Protein AF-0000000076225347 (afdb_homodimer)

Radius of gyration: 21.53 Å; Cα contacts (8 Å, |Δi|>4): 265; chains: 2; bounding box: 68×49×52 Å

Solvent-accessible surface area (backbone atoms only — not comparable to full-atom values): 19440 Å² total; per-residue (Å²): 138,84,84,75,79,80,72,79,71,77,64,77,70,69,87,59,72,66,71,43,68,71,64,91,62,52,71,70,37,48,52,51,50,45,57,53,46,56,56,48,59,77,38,39,70,64,53,42,48,53,38,49,57,59,50,50,69,37,60,79,58,35,59,60,33,65,70,22,46,76,51,68,64,35,64,70,62,37,73,68,33,68,69,50,56,54,49,45,51,51,52,51,39,51,48,48,40,41,58,75,36,64,92,37,51,68,59,40,42,52,54,32,35,55,52,18,56,60,42,47,76,61,60,66,48,72,65,58,47,54,50,47,47,53,45,49,55,52,45,50,36,67,74,43,47,88,72,46,43,70,68,48,52,53,35,48,51,46,51,48,50,50,51,46,53,32,30,61,58,77,129,139,85,84,74,79,79,71,78,70,79,64,76,70,67,89,59,71,67,72,42,69,74,62,91,62,52,74,71,38,48,52,51,51,44,57,53,46,56,55,48,59,78,38,39,71,64,54,43,48,53,39,50,57,59,50,49,69,38,60,78,59,35,59,60,34,63,69,22,46,74,51,69,65,36,64,70,63,38,74,68,32,67,68,48,57,52,49,44,52,51,52,53,38,51,50,48,40,41,58,74,34,63,91,36,52,68,58,40,43,52,55,32,36,55,54,18,55,60,42,46,75,63,62,65,49,72,66,58,46,55,49,47,47,55,44,48,54,53,44,49,36,67,74,42,47,89,72,48,45,70,68,49,52,53,35,46,51,46,52,48,49,50,50,45,53,31,29,61,57,77,130

Structure (mmCIF, N/CA/C/O backbone):
data_AF-0000000076225347-model_v1
#
loop_
_entity.id
_entity.type
_entity.pdbx_description
1 polymer 'Globin domain-containing protein'
#
loop_
_atom_site.group_PDB
_atom_site.id
_atom_site.type_symbol
_atom_site.label_atom_id
_atom_site.label_alt_id
_atom_site.label_comp_id
_atom_site.label_asym_id
_atom_site.label_entity_id
_atom_site.label_seq_id
_atom_site.pdbx_PDB_ins_code
_atom_site.Cartn_x
_atom_site.Cartn_y
_atom_site.Cartn_z
_atom_site.occupancy
_atom_site.B_iso_or_equiv
_atom_site.auth_seq_id
_atom_site.auth_comp_id
_atom_site.auth_asym_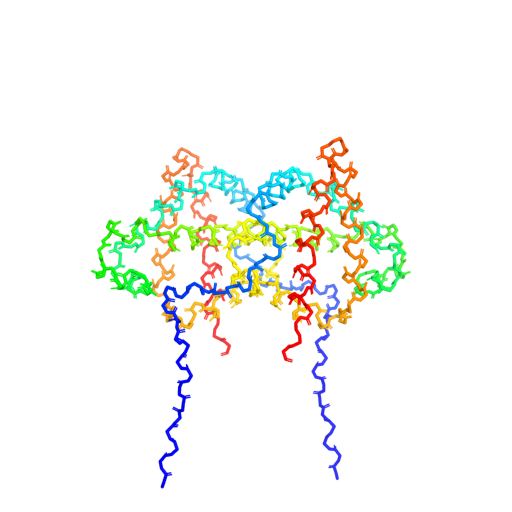id
_atom_site.auth_atom_id
_atom_site.pdbx_PDB_model_num
ATOM 1 N N . MET A 1 1 ? -42.219 2.668 23.953 1 25.23 1 MET A N 1
ATOM 2 C CA . MET A 1 1 ? -41 2.041 24.406 1 25.23 1 MET A CA 1
ATOM 3 C C . MET A 1 1 ? -39.875 2.246 23.391 1 25.23 1 MET A C 1
ATOM 5 O O . MET A 1 1 ? -40.031 1.918 22.203 1 25.23 1 MET A O 1
ATOM 9 N N . GLY A 1 2 ? -38.781 3.195 23.594 1 23.86 2 GLY A N 1
ATOM 10 C CA . GLY A 1 2 ? -37.906 4.074 22.812 1 23.86 2 GLY A CA 1
ATOM 11 C C . GLY A 1 2 ? -36.719 3.369 22.234 1 23.86 2 GLY A C 1
ATOM 12 O O . GLY A 1 2 ? -35.906 2.785 22.969 1 23.86 2 GLY A O 1
ATOM 13 N N . SER A 1 3 ? -36.656 2.73 21.109 1 23.78 3 SER A N 1
ATOM 14 C CA . SER A 1 3 ? -35.625 1.91 20.469 1 23.78 3 SER A CA 1
ATOM 15 C C . SER A 1 3 ? -34.344 2.709 20.219 1 23.78 3 SER A C 1
ATOM 17 O O . SER A 1 3 ? -34.344 3.66 19.438 1 23.78 3 SER A O 1
ATOM 19 N N . SER A 1 4 ? -33.5 2.988 21.266 1 25.27 4 SER A N 1
ATOM 20 C CA . SER A 1 4 ? -32.25 3.732 21.344 1 25.27 4 SER A CA 1
ATOM 21 C C . SER A 1 4 ? -31.203 3.131 20.406 1 25.27 4 SER A C 1
ATOM 23 O O . SER A 1 4 ? -30.906 1.937 20.484 1 25.27 4 SER A O 1
ATOM 25 N N . GLY A 1 5 ? -31.109 3.484 19.203 1 23.62 5 GLY A N 1
ATOM 26 C CA . GLY A 1 5 ? -30.219 3.049 18.141 1 23.62 5 GLY A CA 1
ATOM 27 C C . GLY A 1 5 ? -28.75 3.055 18.547 1 23.62 5 GLY A C 1
ATOM 28 O O . GLY A 1 5 ? -28.25 4.051 19.078 1 23.62 5 GLY A O 1
ATOM 29 N N . SER A 1 6 ? -28.203 1.925 19.062 1 23.66 6 SER A N 1
ATOM 30 C CA . SER A 1 6 ? -26.859 1.539 19.5 1 23.66 6 SER A CA 1
ATOM 31 C C . SER A 1 6 ? -25.797 2.004 18.516 1 23.66 6 SER A C 1
ATOM 33 O O . SER A 1 6 ? -25.781 1.563 17.359 1 23.66 6 SER A O 1
ATOM 35 N N . CYS A 1 7 ? -25.516 3.244 18.375 1 23.88 7 CYS A N 1
ATOM 36 C CA . CYS A 1 7 ? -24.391 3.766 17.625 1 23.88 7 CYS A CA 1
ATOM 37 C C . CYS A 1 7 ? -23.094 3.049 18.016 1 23.88 7 CYS A C 1
ATOM 39 O O . CYS A 1 7 ? -22.703 3.074 19.188 1 23.88 7 CYS A O 1
ATOM 41 N N . LEU A 1 8 ? -22.75 1.979 17.484 1 25.66 8 LEU A N 1
ATOM 42 C CA . LEU A 1 8 ? -21.547 1.168 17.656 1 25.66 8 LEU A CA 1
ATOM 43 C C . LEU A 1 8 ? -20.312 2.049 17.75 1 25.66 8 LEU A C 1
ATOM 45 O O . LEU A 1 8 ? -20.016 2.811 16.828 1 25.66 8 LEU A O 1
ATOM 49 N N . LYS A 1 9 ? -20.031 2.549 18.891 1 24.25 9 LYS A N 1
ATOM 50 C CA . LYS A 1 9 ? -18.812 3.207 19.375 1 24.25 9 LYS A CA 1
ATOM 51 C C . LYS A 1 9 ? -17.562 2.508 18.844 1 24.25 9 LYS A C 1
ATOM 53 O O . LYS A 1 9 ? -17.297 1.357 19.188 1 24.25 9 LYS A O 1
ATOM 58 N N . PHE A 1 10 ? -17.203 2.629 17.672 1 25.92 10 PHE A N 1
ATOM 59 C CA . PHE A 1 10 ? -15.859 2.186 17.328 1 25.92 10 PHE A CA 1
ATOM 60 C C . PHE A 1 10 ? -14.836 2.768 18.297 1 25.92 10 PHE A C 1
ATOM 62 O O . PHE A 1 10 ? -14.531 3.961 18.25 1 25.92 10 PHE A O 1
ATOM 69 N N . LYS A 1 11 ? -14.914 2.584 19.562 1 26.98 11 LYS A N 1
ATOM 70 C CA . LYS A 1 11 ? -13.914 2.863 20.594 1 26.98 11 LYS A CA 1
ATOM 71 C C . LYS A 1 11 ? -12.5 2.617 20.062 1 26.98 11 LYS A C 1
ATOM 73 O O . LYS A 1 11 ? -12.18 1.504 19.641 1 26.98 11 LYS A O 1
ATOM 78 N N . MET A 1 12 ? -12 3.545 19.422 1 28.27 12 MET A N 1
ATOM 79 C CA . MET A 1 12 ? -10.555 3.393 19.328 1 28.27 12 MET A CA 1
ATOM 80 C C . MET A 1 12 ? -9.969 2.92 20.641 1 28.27 12 MET A C 1
ATOM 82 O O . MET A 1 12 ? -10.117 3.586 21.672 1 28.27 12 MET A O 1
ATOM 86 N N . LYS A 1 13 ? -10.141 1.673 21.062 1 30.61 13 LYS A N 1
ATOM 87 C CA . LYS A 1 13 ? -9.508 1.211 22.281 1 30.61 13 LYS A CA 1
ATOM 88 C C . LYS A 1 13 ? -8.125 1.843 22.469 1 30.61 13 LYS A C 1
ATOM 90 O O . LYS A 1 13 ? -7.375 1.993 21.5 1 30.61 13 LYS A O 1
ATOM 95 N N . PRO A 1 14 ? -7.867 2.604 23.516 1 28.39 14 PRO A N 1
ATOM 96 C CA . PRO A 1 14 ? -6.582 3.139 23.953 1 28.39 14 PRO A CA 1
ATOM 97 C C . PRO A 1 14 ? -5.398 2.279 23.516 1 28.39 14 PRO A C 1
ATOM 99 O O . PRO A 1 14 ? -5.594 1.18 22.984 1 28.39 14 PRO A O 1
ATOM 102 N N . ASN A 1 15 ? -4.125 2.418 24.297 1 32.72 15 ASN A N 1
ATOM 103 C CA . ASN A 1 15 ? -2.865 1.681 24.344 1 32.72 15 ASN A CA 1
ATOM 104 C C . ASN A 1 15 ? -3.092 0.176 24.234 1 32.72 15 ASN A C 1
ATOM 106 O O . ASN A 1 15 ? -2.523 -0.598 25.016 1 32.72 15 ASN A O 1
ATOM 110 N N . GLY A 1 16 ? -4.215 -0.238 24.156 1 29.56 16 GLY A N 1
ATOM 111 C CA . GLY A 1 16 ? -4.266 -1.681 24.328 1 29.56 16 GLY A CA 1
ATOM 112 C C . GLY A 1 16 ? -3.217 -2.416 23.516 1 29.56 16 GLY A C 1
ATOM 113 O O . GLY A 1 16 ? -2.914 -2.027 22.375 1 29.56 16 GLY A O 1
ATOM 114 N N . LYS A 1 17 ? -2.227 -2.924 24.156 1 31.44 17 LYS A N 1
ATOM 115 C CA . LYS A 1 17 ? -1.456 -3.99 23.516 1 31.44 17 LYS A CA 1
ATOM 116 C C . LYS A 1 17 ? -2.297 -4.734 22.484 1 31.44 17 LYS A C 1
ATOM 118 O O . LYS A 1 17 ? -3.275 -5.398 22.844 1 31.44 17 LYS A O 1
ATOM 123 N N . VAL A 1 18 ? -2.914 -4.059 21.625 1 31.78 18 VAL A N 1
ATOM 124 C CA . VAL A 1 18 ? -3.502 -4.977 20.656 1 31.78 18 VAL A CA 1
ATOM 125 C C . VAL A 1 18 ? -2.809 -6.332 20.734 1 31.78 18 VAL A C 1
ATOM 127 O O . VAL A 1 18 ? -1.591 -6.426 20.562 1 31.78 18 VAL A O 1
ATOM 130 N N . ASP A 1 19 ? -3.16 -7 21.688 1 32.75 19 ASP A N 1
ATOM 131 C CA . ASP A 1 19 ? -2.736 -8.398 21.625 1 32.75 19 ASP A CA 1
ATOM 132 C C . ASP A 1 19 ? -2.67 -8.891 20.188 1 32.75 19 ASP A C 1
ATOM 134 O O . ASP A 1 19 ? -3.672 -9.344 19.625 1 32.75 19 ASP A O 1
ATOM 138 N N . ALA A 1 20 ? -2.328 -7.969 19.328 1 36.34 20 ALA A N 1
ATOM 139 C CA . ALA A 1 20 ? -2.09 -8.609 18.031 1 36.34 20 ALA A CA 1
ATOM 140 C C . ALA A 1 20 ? -1.713 -10.078 18.203 1 36.34 20 ALA A C 1
ATOM 142 O O . ALA A 1 20 ? -0.849 -10.406 19.031 1 36.34 20 ALA A O 1
ATOM 143 N N . ALA A 1 21 ? -2.639 -10.828 18.188 1 40.5 21 ALA A N 1
ATOM 144 C CA . ALA A 1 21 ? -2.131 -12.195 18.172 1 40.5 21 ALA A CA 1
ATOM 145 C C . ALA A 1 21 ? -0.673 -12.242 17.719 1 40.5 21 ALA A C 1
ATOM 147 O O . ALA A 1 21 ? -0.302 -11.594 16.734 1 40.5 21 ALA A O 1
ATO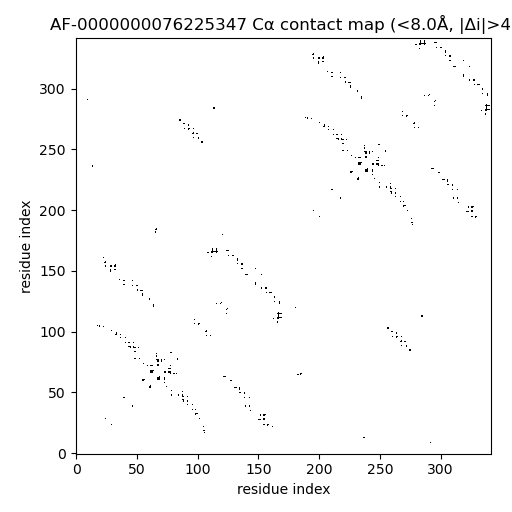M 148 N N . PRO A 1 22 ? 0.209 -12.359 18.656 1 47.75 22 PRO A N 1
ATOM 149 C CA . PRO A 1 22 ? 1.628 -12.414 18.297 1 47.75 22 PRO A CA 1
ATOM 150 C C . PRO A 1 22 ? 1.857 -12.914 16.875 1 47.75 22 PRO A C 1
ATOM 152 O O . PRO A 1 22 ? 1.299 -13.938 16.484 1 47.75 22 PRO A O 1
ATOM 155 N N . ALA A 1 23 ? 2.059 -11.953 15.961 1 61.38 23 ALA A N 1
ATOM 156 C CA . ALA A 1 23 ? 2.537 -12.461 14.68 1 61.38 23 ALA A CA 1
ATOM 157 C C . ALA A 1 23 ? 3.438 -13.672 14.867 1 61.38 23 ALA A C 1
ATOM 159 O O . ALA A 1 23 ? 4.137 -13.781 15.883 1 61.38 23 ALA A O 1
ATOM 160 N N . ASP A 1 24 ? 3.061 -14.742 14.266 1 81.56 24 ASP A N 1
ATOM 161 C CA . ASP A 1 24 ? 3.822 -15.984 14.305 1 81.56 24 ASP A CA 1
ATOM 162 C C . ASP A 1 24 ? 5.25 -15.773 13.812 1 81.56 24 ASP A C 1
ATOM 164 O O . ASP A 1 24 ? 5.898 -16.719 13.344 1 81.56 24 ASP A O 1
ATOM 168 N N . TYR A 1 25 ? 5.664 -14.406 13.781 1 92.44 25 TYR A N 1
ATOM 169 C CA . TYR A 1 25 ? 7.035 -14.125 13.375 1 92.44 25 TYR A CA 1
ATOM 170 C C . TYR A 1 25 ? 7.723 -13.219 14.391 1 92.44 25 TYR A C 1
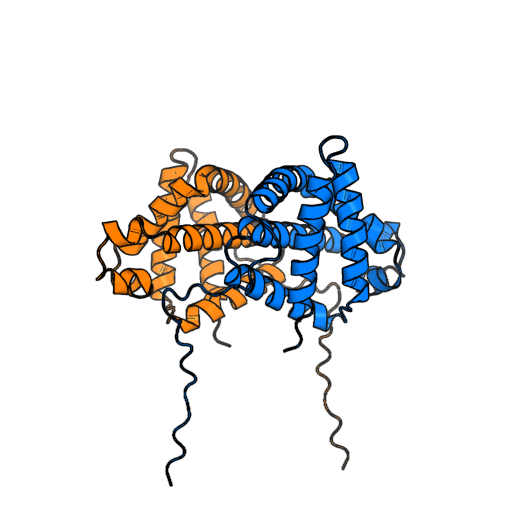ATOM 172 O O . TYR A 1 25 ? 7.062 -12.438 15.086 1 92.44 25 TYR A O 1
ATOM 180 N N . THR A 1 26 ? 9.023 -13.344 14.484 1 93.81 26 THR A N 1
ATOM 181 C CA . THR A 1 26 ? 9.844 -12.609 15.445 1 93.81 26 THR A CA 1
ATOM 182 C C . THR A 1 26 ? 10.438 -11.359 14.812 1 93.81 26 THR A C 1
ATOM 184 O O . THR A 1 26 ? 10.383 -11.195 13.586 1 93.81 26 THR A O 1
ATOM 187 N N . GLU A 1 27 ? 11 -10.539 15.609 1 94.38 27 GLU A N 1
ATOM 188 C CA . GLU A 1 27 ? 11.672 -9.336 15.125 1 94.38 27 GLU A CA 1
ATOM 189 C C . GLU A 1 27 ? 12.836 -9.695 14.211 1 94.38 27 GLU A C 1
ATOM 191 O O . GLU A 1 27 ? 13.102 -8.984 13.234 1 94.38 27 GLU A O 1
ATOM 196 N N . ALA A 1 28 ? 13.602 -10.727 14.547 1 94.94 28 ALA A N 1
ATOM 197 C CA . ALA A 1 28 ? 14.695 -11.188 13.703 1 94.94 28 ALA A CA 1
ATOM 198 C C . ALA A 1 28 ? 14.188 -11.602 12.328 1 94.94 28 ALA A C 1
ATOM 200 O O . ALA A 1 28 ? 14.805 -11.297 11.305 1 94.94 28 ALA A O 1
ATOM 201 N N . GLU A 1 29 ? 13.07 -12.25 12.281 1 96.38 29 GLU A N 1
ATOM 202 C CA . GLU A 1 29 ? 12.469 -12.68 11.023 1 96.38 29 GLU A CA 1
ATOM 203 C C . GLU A 1 29 ? 11.961 -11.484 10.219 1 96.38 29 GLU A C 1
ATOM 205 O O . GLU A 1 29 ? 12.086 -11.461 8.992 1 96.38 29 GLU A O 1
ATOM 210 N N . ILE A 1 30 ? 11.469 -10.5 10.891 1 96 30 ILE A N 1
ATOM 211 C CA . ILE A 1 30 ? 11.039 -9.273 10.242 1 96 30 ILE A CA 1
ATOM 212 C C . ILE A 1 30 ? 12.227 -8.617 9.531 1 96 30 ILE A C 1
ATOM 214 O O . ILE A 1 30 ? 12.125 -8.219 8.375 1 96 30 ILE A O 1
ATOM 218 N N . ASN A 1 31 ? 13.297 -8.562 10.188 1 95.38 31 ASN A N 1
ATOM 219 C CA . ASN A 1 31 ? 14.5 -7.941 9.625 1 95.38 31 ASN A CA 1
ATOM 220 C C . ASN A 1 31 ? 14.977 -8.68 8.375 1 95.38 31 ASN A C 1
ATOM 222 O O . ASN A 1 31 ? 15.383 -8.047 7.398 1 95.38 31 ASN A O 1
ATOM 226 N N . ILE A 1 32 ? 14.938 -9.945 8.414 1 95.75 32 ILE A N 1
ATOM 227 C CA . ILE A 1 32 ? 15.344 -10.758 7.273 1 95.75 32 ILE A CA 1
ATOM 228 C C . ILE A 1 32 ? 14.445 -10.461 6.082 1 95.75 32 ILE A C 1
ATOM 230 O O . ILE A 1 32 ? 14.93 -10.172 4.984 1 95.75 32 ILE A O 1
ATOM 234 N N . VAL A 1 33 ? 13.18 -10.484 6.281 1 96.5 33 VAL A N 1
ATOM 235 C CA . VAL A 1 33 ? 12.203 -10.344 5.215 1 96.5 33 VAL A CA 1
ATOM 236 C C . VAL A 1 33 ? 12.266 -8.938 4.633 1 96.5 33 VAL A C 1
ATOM 238 O O . VAL A 1 33 ? 12.203 -8.75 3.414 1 96.5 33 VAL A O 1
ATOM 241 N N . GLN A 1 34 ? 12.438 -7.945 5.434 1 95 34 GLN A N 1
ATOM 242 C CA . GLN A 1 34 ? 12.484 -6.562 4.969 1 95 34 GLN A CA 1
ATOM 243 C C . GLN A 1 34 ? 13.75 -6.301 4.16 1 95 34 GLN A C 1
ATOM 245 O O . GLN A 1 34 ? 13.711 -5.633 3.123 1 95 34 GLN A O 1
ATOM 250 N N . LYS A 1 35 ? 14.844 -6.824 4.59 1 94.12 35 LYS A N 1
ATOM 251 C CA . LYS A 1 35 ? 16.094 -6.668 3.855 1 94.12 35 LYS A CA 1
ATOM 252 C C . LYS A 1 35 ? 16.016 -7.352 2.494 1 94.12 35 LYS A C 1
ATOM 254 O O . LYS A 1 35 ? 16.406 -6.77 1.478 1 94.12 35 LYS A O 1
ATOM 259 N N . GLN A 1 36 ? 15.539 -8.484 2.502 1 94.5 36 GLN A N 1
ATOM 260 C CA . GLN A 1 36 ? 15.469 -9.25 1.262 1 94.5 36 GLN A CA 1
ATOM 261 C C . GLN A 1 36 ? 14.422 -8.672 0.318 1 94.5 36 GLN A C 1
ATOM 263 O O . GLN A 1 36 ? 14.617 -8.641 -0.897 1 94.5 36 GLN A O 1
ATOM 268 N N . TRP A 1 37 ? 13.305 -8.219 0.856 1 94.31 37 TRP A N 1
ATOM 269 C CA . TRP A 1 37 ? 12.258 -7.633 0.027 1 94.31 37 TRP A CA 1
ATOM 270 C C . TRP A 1 37 ? 12.75 -6.371 -0.668 1 94.31 37 TRP A C 1
ATOM 272 O O . TRP A 1 37 ? 12.367 -6.09 -1.807 1 94.31 37 TRP A O 1
ATOM 282 N N . SER A 1 38 ? 13.547 -5.562 -0.023 1 91.12 38 SER A N 1
ATOM 283 C CA . SER A 1 38 ? 14.094 -4.352 -0.626 1 91.12 38 SER A CA 1
ATOM 284 C C . SER A 1 38 ? 14.852 -4.668 -1.913 1 91.12 38 SER A C 1
ATOM 286 O O . SER A 1 38 ? 14.805 -3.891 -2.871 1 91.12 38 SER A O 1
ATOM 288 N N . VAL A 1 39 ? 15.492 -5.793 -1.95 1 90.38 39 VAL A N 1
ATOM 289 C CA . VAL A 1 39 ? 16.219 -6.23 -3.143 1 90.38 39 VAL A CA 1
ATOM 290 C C . VAL A 1 39 ? 15.227 -6.652 -4.223 1 90.38 39 VAL A C 1
ATOM 292 O O . VAL A 1 39 ? 15.398 -6.32 -5.395 1 90.38 39 VAL A O 1
ATOM 295 N N . ALA A 1 40 ? 14.227 -7.426 -3.838 1 93.38 40 ALA A N 1
ATOM 296 C CA . ALA A 1 40 ? 13.203 -7.848 -4.789 1 93.38 40 ALA A CA 1
ATOM 297 C C . ALA A 1 40 ? 12.508 -6.641 -5.422 1 93.38 40 ALA A C 1
ATOM 299 O O . ALA A 1 40 ? 12.25 -6.629 -6.625 1 93.38 40 ALA A O 1
ATOM 300 N N . MET A 1 41 ? 12.258 -5.594 -4.668 1 91.44 41 MET A N 1
ATOM 301 C CA . MET A 1 41 ? 11.562 -4.398 -5.129 1 91.44 41 MET A CA 1
ATOM 302 C C . MET A 1 41 ? 12.406 -3.639 -6.152 1 91.44 41 MET A C 1
ATOM 304 O O . MET A 1 41 ? 11.867 -3.041 -7.086 1 91.44 41 MET A O 1
ATOM 308 N N . ARG A 1 42 ? 13.672 -3.686 -6.023 1 91.25 42 ARG A N 1
ATOM 309 C CA . ARG A 1 42 ? 14.562 -3.018 -6.965 1 91.25 42 ARG A CA 1
ATOM 310 C C . ARG A 1 42 ? 14.523 -3.693 -8.328 1 91.25 42 ARG A C 1
ATOM 312 O O . ARG A 1 42 ? 14.898 -3.09 -9.336 1 91.25 42 ARG A O 1
ATOM 319 N N . ASN A 1 43 ? 14.094 -4.977 -8.344 1 93.25 43 ASN A N 1
ATOM 320 C CA . ASN A 1 43 ? 13.969 -5.758 -9.562 1 93.25 43 ASN A CA 1
ATOM 321 C C . ASN A 1 43 ? 12.531 -6.203 -9.805 1 93.25 43 ASN A C 1
ATOM 323 O O . ASN A 1 43 ? 12.289 -7.32 -10.266 1 93.25 43 ASN A O 1
ATOM 327 N N . LEU A 1 44 ? 11.641 -5.305 -9.453 1 93.44 44 LEU A N 1
ATOM 328 C CA . LEU A 1 44 ? 10.211 -5.598 -9.43 1 93.44 44 LEU A CA 1
ATOM 329 C C . LEU A 1 44 ? 9.758 -6.191 -10.758 1 93.44 44 LEU A C 1
ATOM 331 O O . LEU A 1 44 ? 9.109 -7.242 -10.781 1 93.44 44 LEU A O 1
ATOM 335 N N . ASP A 1 45 ? 10.117 -5.613 -11.906 1 92.75 45 ASP A N 1
ATOM 336 C CA . ASP A 1 45 ? 9.625 -6.07 -13.203 1 92.75 45 ASP A CA 1
ATOM 337 C C . ASP A 1 45 ? 10.086 -7.492 -13.492 1 92.75 45 ASP A C 1
ATOM 339 O O . ASP A 1 45 ? 9.281 -8.352 -13.867 1 92.75 45 ASP A O 1
ATOM 343 N N . SER A 1 46 ? 11.391 -7.711 -13.266 1 95.44 46 SER A N 1
ATOM 344 C CA . SER A 1 46 ? 11.938 -9.023 -13.57 1 95.44 46 SER A CA 1
ATOM 345 C C . SER A 1 46 ? 11.43 -10.078 -12.594 1 95.44 46 SER A C 1
ATOM 347 O O . SER A 1 46 ? 10.984 -11.148 -13.008 1 95.44 46 SER A O 1
ATOM 349 N N . VAL A 1 47 ? 11.453 -9.812 -11.32 1 96.5 47 VAL A N 1
ATOM 350 C CA . VAL A 1 47 ? 11.039 -10.766 -10.297 1 96.5 47 VAL A CA 1
ATOM 351 C C . VAL A 1 47 ? 9.539 -11 -10.383 1 96.5 47 VAL A C 1
ATOM 353 O O . VAL A 1 47 ? 9.07 -12.141 -10.281 1 96.5 47 VAL A O 1
ATOM 356 N N . GLY A 1 48 ? 8.773 -9.984 -10.609 1 97.56 48 GLY A N 1
ATOM 357 C CA . GLY A 1 48 ? 7.324 -10.086 -10.734 1 97.56 48 GLY A CA 1
ATOM 358 C C . GLY A 1 48 ? 6.887 -10.906 -11.93 1 97.56 48 GLY A C 1
ATOM 359 O O . GLY A 1 48 ? 5.98 -11.734 -11.828 1 97.56 48 GLY A O 1
ATOM 360 N N . TYR A 1 49 ? 7.531 -10.664 -12.977 1 96.94 49 TYR A N 1
ATOM 361 C CA . TYR A 1 49 ? 7.207 -11.438 -14.172 1 96.94 49 TYR A CA 1
ATOM 362 C C . TYR A 1 49 ? 7.512 -12.914 -13.969 1 96.94 49 TYR A C 1
ATOM 364 O O . TYR A 1 49 ? 6.738 -13.773 -14.391 1 96.94 49 TYR A O 1
ATOM 372 N N . LYS A 1 50 ? 8.617 -13.188 -13.406 1 97.62 50 LYS A N 1
ATOM 373 C CA . LYS A 1 50 ? 8.961 -14.578 -13.125 1 97.62 50 LYS A CA 1
ATOM 374 C C . LYS A 1 50 ? 7.934 -15.234 -12.211 1 97.62 50 LYS A C 1
ATOM 376 O O . LYS A 1 50 ? 7.539 -16.375 -12.43 1 97.62 50 LYS A O 1
ATOM 381 N N . LEU A 1 51 ? 7.543 -14.547 -11.242 1 98.25 51 LEU A N 1
ATOM 382 C CA . LEU A 1 51 ? 6.543 -15.047 -10.312 1 98.25 51 LEU A CA 1
ATOM 383 C C . LEU A 1 51 ? 5.246 -15.391 -11.039 1 98.25 51 LEU A C 1
ATOM 385 O O . LEU A 1 51 ? 4.723 -16.5 -10.891 1 98.25 51 LEU A O 1
ATOM 389 N N . PHE A 1 52 ? 4.781 -14.547 -11.875 1 98.38 52 PHE A N 1
ATOM 390 C CA . PHE A 1 52 ? 3.486 -14.758 -12.516 1 98.38 52 PHE A CA 1
ATOM 391 C C . PHE A 1 52 ? 3.605 -15.742 -13.664 1 98.38 52 PHE A C 1
ATOM 393 O O . PHE A 1 52 ? 2.643 -16.438 -13.992 1 98.38 52 PHE A O 1
ATOM 400 N N . ALA A 1 53 ? 4.762 -15.812 -14.219 1 98.31 53 ALA A N 1
ATOM 401 C CA . ALA A 1 53 ? 4.984 -16.875 -15.188 1 98.31 53 ALA A CA 1
ATOM 402 C C . ALA A 1 53 ? 4.789 -18.25 -14.555 1 98.31 53 ALA A C 1
ATOM 404 O O . ALA A 1 53 ? 4.211 -19.156 -15.172 1 98.31 53 ALA A O 1
ATOM 405 N N . LYS A 1 54 ? 5.234 -18.422 -13.391 1 98.44 54 LYS A N 1
ATOM 406 C CA . LYS A 1 54 ? 5.062 -19.688 -12.68 1 98.44 54 LYS A CA 1
ATOM 407 C C . LYS A 1 54 ? 3.611 -19.875 -12.25 1 98.44 54 LYS A C 1
ATOM 409 O O . LYS A 1 54 ? 3.072 -20.984 -12.344 1 98.44 54 LYS A O 1
ATOM 414 N N . LEU A 1 55 ? 2.945 -18.812 -11.844 1 98.31 55 LEU A N 1
ATOM 415 C CA . LEU A 1 55 ? 1.55 -18.906 -11.422 1 98.31 55 LEU A CA 1
ATOM 416 C C . LEU A 1 55 ? 0.651 -19.281 -12.586 1 98.31 55 LEU A C 1
ATOM 418 O O . LEU A 1 55 ? -0.288 -20.062 -12.422 1 98.31 55 LEU A O 1
ATOM 422 N N . PHE A 1 56 ? 0.964 -18.781 -13.711 1 98.25 56 PHE A N 1
ATOM 423 C CA . PHE A 1 56 ? 0.115 -18.969 -14.875 1 98.25 56 PHE A CA 1
ATOM 424 C C . PHE A 1 56 ? 0.33 -20.359 -15.477 1 98.25 56 PHE A C 1
ATOM 426 O O . PHE A 1 56 ? -0.349 -20.75 -16.438 1 98.25 56 PHE A O 1
ATOM 433 N N . GLN A 1 57 ? 1.253 -21.141 -14.883 1 97.5 57 GLN A N 1
ATOM 434 C CA . GLN A 1 57 ? 1.319 -22.562 -15.234 1 97.5 57 GLN A CA 1
ATOM 435 C C . GLN A 1 57 ? 0.113 -23.312 -14.695 1 97.5 57 GLN A C 1
ATOM 437 O O . GLN A 1 57 ? -0.216 -24.406 -15.18 1 97.5 57 GLN A O 1
ATOM 442 N N . TYR A 1 58 ? -0.458 -22.734 -13.695 1 97.12 58 TYR A N 1
ATOM 443 C CA . TYR A 1 58 ? -1.714 -23.281 -13.18 1 97.12 58 TYR A CA 1
ATOM 444 C C . TYR A 1 58 ? -2.904 -22.688 -13.938 1 97.12 58 TYR A C 1
ATOM 446 O O . TYR A 1 58 ? -3.248 -21.516 -13.758 1 97.12 58 TYR A O 1
ATOM 454 N N . LYS A 1 59 ? -3.65 -23.516 -14.648 1 96 59 LYS A N 1
ATOM 455 C CA . LYS A 1 59 ? -4.715 -23.047 -15.539 1 96 59 LYS A CA 1
ATOM 456 C C . LYS A 1 59 ? -5.875 -22.469 -14.742 1 96 59 LYS A C 1
ATOM 458 O O . LYS A 1 59 ? -6.527 -21.516 -15.188 1 96 59 LYS A O 1
ATOM 463 N N . ASP A 1 60 ? -6.164 -23.016 -13.672 1 96.19 60 ASP A N 1
ATOM 464 C CA . ASP A 1 60 ? -7.27 -22.531 -12.859 1 96.19 60 ASP A CA 1
ATOM 465 C C . ASP A 1 60 ? -6.984 -21.125 -12.336 1 96.19 60 ASP A C 1
ATOM 467 O O . ASP A 1 60 ? -7.91 -20.344 -12.125 1 96.19 60 ASP A O 1
ATOM 471 N N . ILE A 1 61 ? -5.707 -20.766 -12.125 1 97.38 61 ILE A N 1
ATOM 472 C CA . ILE A 1 61 ? -5.332 -19.422 -11.703 1 97.38 61 ILE A CA 1
ATOM 473 C C . ILE A 1 61 ? -5.367 -18.469 -12.906 1 97.38 61 ILE A C 1
ATOM 475 O O . ILE A 1 61 ? -5.949 -17.391 -12.836 1 97.38 61 ILE A O 1
ATOM 479 N N . MET A 1 62 ? -4.773 -18.953 -13.969 1 97.69 62 MET A N 1
ATOM 480 C CA . MET A 1 62 ? -4.742 -18.125 -15.172 1 97.69 62 MET A CA 1
ATOM 481 C C . MET A 1 62 ? -6.156 -17.766 -15.617 1 97.69 62 MET A C 1
ATOM 483 O O . MET A 1 62 ? -6.406 -16.641 -16.047 1 97.69 62 MET A O 1
ATOM 487 N N . ALA A 1 63 ? -7.082 -18.656 -15.445 1 96.88 63 ALA A N 1
ATOM 488 C CA . ALA A 1 63 ? -8.461 -18.5 -15.914 1 96.88 63 ALA A CA 1
ATOM 489 C C . ALA A 1 63 ? -9.203 -17.469 -15.086 1 96.88 63 ALA A C 1
ATOM 491 O O . ALA A 1 63 ? -10.281 -17.016 -15.469 1 96.88 63 ALA A O 1
ATOM 492 N N . LYS A 1 64 ? -8.625 -17.031 -13.977 1 96 64 LYS A N 1
ATOM 493 C CA . LYS A 1 64 ? -9.266 -16.016 -13.141 1 96 64 LYS A CA 1
ATOM 494 C C . LYS A 1 64 ? -9.031 -14.617 -13.695 1 96 64 LYS A C 1
ATOM 496 O O . LYS A 1 64 ? -9.703 -13.664 -13.289 1 96 64 LYS A O 1
ATOM 501 N N . PHE A 1 65 ? -8.148 -14.578 -14.648 1 96.31 65 PHE A N 1
ATOM 502 C CA . PHE A 1 65 ? -7.852 -13.297 -15.266 1 96.31 65 PHE A CA 1
ATOM 503 C C . PHE A 1 65 ? -8.617 -13.133 -16.578 1 96.31 65 PHE A C 1
ATOM 505 O O . PHE A 1 65 ? -8.367 -13.852 -17.531 1 96.31 65 PHE A O 1
ATOM 512 N N . ASP A 1 66 ? -9.469 -12.156 -16.578 1 95 66 ASP A N 1
ATOM 513 C CA . ASP A 1 66 ? -10.336 -11.945 -17.734 1 95 66 ASP A CA 1
ATOM 514 C C . ASP A 1 66 ? -9.516 -11.797 -19.016 1 95 66 ASP A C 1
ATOM 516 O O . ASP A 1 66 ? -9.906 -12.312 -20.078 1 95 66 ASP A O 1
ATOM 520 N N . PHE A 1 67 ? -8.453 -11.047 -18.953 1 95.62 67 PHE A N 1
ATOM 521 C CA . PHE A 1 67 ? -7.656 -10.828 -20.156 1 95.62 67 PHE A CA 1
ATOM 522 C C . PHE A 1 67 ? -7.031 -12.133 -20.641 1 95.62 67 PHE A C 1
ATOM 524 O O . PHE A 1 67 ? -6.855 -12.336 -21.844 1 95.62 67 PHE A O 1
ATOM 531 N N . ALA A 1 68 ? -6.695 -13.008 -19.734 1 97.19 68 ALA A N 1
ATOM 532 C CA . ALA A 1 68 ? -6.152 -14.312 -20.125 1 97.19 68 ALA A CA 1
ATOM 533 C C . ALA A 1 68 ? -7.219 -15.172 -20.781 1 97.19 68 ALA A C 1
ATOM 535 O O . ALA A 1 68 ? -6.941 -15.867 -21.766 1 97.19 68 ALA A O 1
ATOM 536 N N . VAL A 1 69 ? -8.406 -15.125 -20.25 1 97 69 VAL A N 1
ATOM 537 C CA . VAL A 1 69 ? -9.531 -15.844 -20.859 1 97 69 VAL A CA 1
ATOM 538 C C . VAL A 1 69 ? -9.789 -15.305 -22.266 1 97 69 VAL A C 1
ATOM 540 O O . VAL A 1 69 ? -9.953 -16.078 -23.203 1 97 69 VAL A O 1
ATOM 543 N N . ALA A 1 70 ? -9.805 -14.016 -22.344 1 96.94 70 ALA A N 1
ATOM 544 C CA . ALA A 1 70 ? -10.016 -13.375 -23.641 1 96.94 70 ALA A CA 1
ATOM 545 C C . ALA A 1 70 ? -8.938 -13.789 -24.641 1 96.94 70 ALA A C 1
ATOM 547 O O . ALA A 1 70 ? -9.188 -13.852 -25.844 1 96.94 70 ALA A O 1
ATOM 548 N N . ASN A 1 71 ? -7.746 -14.094 -24.141 1 96.81 71 ASN A N 1
ATOM 549 C CA . ASN A 1 71 ? -6.629 -14.539 -24.969 1 96.81 71 ASN A CA 1
ATOM 550 C C . ASN A 1 71 ? -6.633 -16.047 -25.156 1 96.81 71 ASN A C 1
ATOM 552 O O . ASN A 1 71 ? -5.613 -16.641 -25.516 1 96.81 71 ASN A O 1
ATOM 556 N N . ASN A 1 72 ? -7.723 -16.672 -24.812 1 97.31 72 ASN A N 1
ATO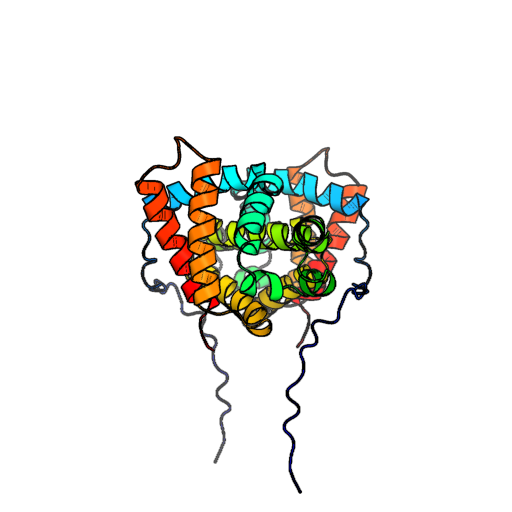M 557 C CA . ASN A 1 72 ? -7.898 -18.109 -24.922 1 97.31 72 ASN A CA 1
ATOM 558 C C . ASN A 1 72 ? -6.875 -18.875 -24.094 1 97.31 72 ASN A C 1
ATOM 560 O O . ASN A 1 72 ? -6.355 -19.906 -24.516 1 97.31 72 ASN A O 1
ATOM 564 N N . LEU A 1 73 ? -6.453 -18.328 -23.047 1 97.69 73 LEU A N 1
ATOM 565 C CA . LEU A 1 73 ? -5.512 -18.875 -22.078 1 97.69 73 LEU A CA 1
ATOM 566 C C . LEU A 1 73 ? -4.176 -19.188 -22.75 1 97.69 73 LEU A C 1
ATOM 568 O O . LEU A 1 73 ? -3.488 -20.141 -22.359 1 97.69 73 LEU A O 1
ATOM 572 N N . ASP A 1 74 ? -3.838 -18.375 -23.781 1 98.12 74 ASP A N 1
ATOM 573 C CA . ASP A 1 74 ? -2.512 -18.453 -24.391 1 98.12 74 ASP A CA 1
ATOM 574 C C . ASP A 1 74 ? -1.454 -17.859 -23.469 1 98.12 74 ASP A C 1
ATOM 576 O O . ASP A 1 74 ? -1.524 -16.672 -23.109 1 98.12 74 ASP A O 1
ATOM 580 N N . PHE A 1 75 ? -0.482 -18.641 -23.172 1 97.81 75 PHE A N 1
ATOM 581 C CA . PHE A 1 75 ? 0.511 -18.25 -22.172 1 97.81 75 PHE A CA 1
ATOM 582 C C . PHE A 1 75 ? 1.28 -17.016 -22.625 1 97.81 75 PHE A C 1
ATOM 584 O O . PHE A 1 75 ? 1.345 -16.016 -21.891 1 97.81 75 PHE A O 1
ATOM 591 N N . GLN A 1 76 ? 1.858 -17.016 -23.797 1 97.69 76 GLN A N 1
ATOM 592 C CA . GLN A 1 76 ? 2.691 -15.922 -24.297 1 97.69 76 GLN A CA 1
ATOM 593 C C . GLN A 1 76 ? 1.882 -14.641 -24.438 1 97.69 76 GLN A C 1
ATOM 595 O O . GLN A 1 76 ? 2.328 -13.57 -24.016 1 97.69 76 GLN A O 1
ATOM 600 N N . LYS A 1 77 ? 0.682 -14.758 -24.969 1 97.81 77 LYS A N 1
ATOM 601 C CA . LYS A 1 77 ? -0.181 -13.594 -25.125 1 97.81 77 LYS A CA 1
ATOM 602 C C . LYS A 1 77 ? -0.559 -13 -23.766 1 97.81 77 LYS A C 1
ATOM 604 O O . LYS A 1 77 ? -0.569 -11.773 -23.609 1 97.81 77 LYS A O 1
ATOM 609 N N . SER A 1 78 ? -0.82 -13.867 -22.844 1 97.75 78 SER A N 1
ATOM 610 C CA . SER A 1 78 ? -1.228 -13.414 -21.516 1 97.75 78 SER A CA 1
ATOM 611 C C . SER A 1 78 ? -0.067 -12.758 -20.781 1 97.75 78 SER A C 1
ATOM 613 O O . SER A 1 78 ? -0.248 -11.742 -20.109 1 97.75 78 SER A O 1
ATOM 615 N N . MET A 1 79 ? 1.141 -13.289 -20.953 1 97.62 79 MET A N 1
ATOM 616 C CA . MET A 1 79 ? 2.307 -12.734 -20.266 1 97.62 79 MET A CA 1
ATOM 617 C C . MET A 1 79 ? 2.686 -11.375 -20.844 1 97.62 79 MET A C 1
ATOM 619 O O . MET A 1 79 ? 3.305 -10.562 -20.156 1 97.62 79 MET A O 1
ATOM 623 N N . ASN A 1 80 ? 2.271 -11.148 -22.078 1 96.88 80 ASN A N 1
ATOM 624 C CA . ASN A 1 80 ? 2.641 -9.898 -22.75 1 96.88 80 ASN A CA 1
ATOM 625 C C . ASN A 1 80 ? 1.521 -8.867 -22.656 1 96.88 80 ASN A C 1
ATOM 627 O O . ASN A 1 80 ? 1.653 -7.758 -23.188 1 96.88 80 ASN A O 1
ATOM 631 N N . ASP A 1 81 ? 0.442 -9.234 -21.969 1 96.31 81 ASP A N 1
ATOM 632 C CA . ASP A 1 81 ? -0.68 -8.312 -21.812 1 96.31 81 ASP A CA 1
ATOM 633 C C . ASP A 1 81 ? -0.348 -7.215 -20.812 1 96.31 81 ASP A C 1
ATOM 635 O O . ASP A 1 81 ? 0.138 -7.492 -19.703 1 96.31 81 ASP A O 1
ATOM 639 N N . ALA A 1 82 ? -0.61 -5.926 -21.141 1 94.06 82 ALA A N 1
ATOM 640 C CA . ALA A 1 82 ? -0.293 -4.777 -20.297 1 94.06 82 ALA A CA 1
ATOM 641 C C . ALA A 1 82 ? -1.053 -4.84 -18.969 1 94.06 82 ALA A C 1
ATOM 643 O O . ALA A 1 82 ? -0.561 -4.367 -17.938 1 94.06 82 ALA A O 1
ATOM 644 N N . ARG A 1 83 ? -2.176 -5.453 -18.984 1 94.31 83 ARG A N 1
ATOM 645 C CA . ARG A 1 83 ? -2.986 -5.57 -17.781 1 94.31 83 ARG A CA 1
ATOM 646 C C . ARG A 1 83 ? -2.297 -6.445 -16.734 1 94.31 83 ARG A C 1
ATOM 648 O O . ARG A 1 83 ? -2.494 -6.262 -15.539 1 94.31 83 ARG A O 1
ATOM 655 N N . LEU A 1 84 ? -1.546 -7.363 -17.188 1 96.62 84 LEU A N 1
ATOM 656 C CA . LEU A 1 84 ? -0.779 -8.172 -16.25 1 96.62 84 LEU A CA 1
ATOM 657 C C . LEU A 1 84 ? 0.324 -7.348 -15.594 1 96.62 84 LEU A C 1
ATOM 659 O O . LEU A 1 84 ? 0.551 -7.453 -14.383 1 96.62 84 LEU A O 1
ATOM 663 N N . SER A 1 85 ? 0.992 -6.566 -16.359 1 94.31 85 SER A N 1
ATOM 664 C CA . SER A 1 85 ? 2.057 -5.715 -15.836 1 94.31 85 SER A CA 1
ATOM 665 C C . SER A 1 85 ? 1.532 -4.777 -14.758 1 94.31 85 SER A C 1
ATOM 667 O O . SER A 1 85 ? 2.178 -4.594 -13.727 1 94.31 85 SER A O 1
ATOM 669 N N . PHE A 1 86 ? 0.381 -4.246 -14.984 1 92.5 86 PHE A N 1
ATOM 670 C CA . PHE A 1 86 ? -0.231 -3.381 -13.984 1 92.5 86 PHE A CA 1
ATOM 671 C C . PHE A 1 86 ? -0.553 -4.16 -12.719 1 92.5 86 PHE A C 1
ATOM 673 O O . PHE A 1 86 ? -0.311 -3.68 -11.609 1 92.5 86 PHE A O 1
ATOM 680 N N . HIS A 1 87 ? -1.098 -5.301 -12.961 1 95.19 87 HIS A N 1
ATOM 681 C CA . HIS A 1 87 ? -1.457 -6.109 -11.805 1 95.19 87 HIS A CA 1
ATOM 682 C C . HIS A 1 87 ? -0.224 -6.488 -10.992 1 95.19 87 HIS A C 1
ATOM 684 O O . HIS A 1 87 ? -0.255 -6.469 -9.758 1 95.19 87 HIS A O 1
ATOM 690 N N . ILE A 1 88 ? 0.845 -6.793 -11.633 1 96.62 88 ILE A N 1
ATOM 691 C CA . ILE A 1 88 ? 2.094 -7.152 -10.969 1 96.62 88 ILE A CA 1
ATOM 692 C C . ILE A 1 88 ? 2.578 -5.98 -10.117 1 96.62 88 ILE A C 1
ATOM 694 O O . ILE A 1 88 ? 2.963 -6.168 -8.961 1 96.62 88 ILE A O 1
ATOM 698 N N . ARG A 1 89 ? 2.535 -4.859 -10.625 1 94.5 89 ARG A N 1
ATOM 699 C CA . ARG A 1 89 ? 2.963 -3.674 -9.891 1 94.5 89 ARG A CA 1
ATOM 700 C C . ARG A 1 89 ? 2.1 -3.453 -8.656 1 94.5 89 ARG A C 1
ATOM 702 O O . ARG A 1 89 ? 2.613 -3.148 -7.578 1 94.5 89 ARG A O 1
ATOM 709 N N . ARG A 1 90 ? 0.833 -3.625 -8.797 1 94.44 90 ARG A N 1
ATOM 710 C CA . ARG A 1 90 ? -0.084 -3.49 -7.672 1 94.44 90 ARG A CA 1
ATOM 711 C C . ARG A 1 90 ? 0.25 -4.492 -6.57 1 94.44 90 ARG A C 1
ATOM 713 O O . ARG A 1 90 ? 0.29 -4.137 -5.391 1 94.44 90 ARG A O 1
ATOM 720 N N . VAL A 1 91 ? 0.44 -5.684 -7.016 1 96.88 91 VAL A N 1
ATOM 721 C CA . VAL A 1 91 ? 0.713 -6.75 -6.055 1 96.88 91 VAL A CA 1
ATOM 722 C C . VAL A 1 91 ? 2.01 -6.453 -5.309 1 96.88 91 VAL A C 1
ATOM 724 O O . VAL A 1 91 ? 2.055 -6.531 -4.078 1 96.88 91 VAL A O 1
ATOM 727 N N . PHE A 1 92 ? 3.041 -6.016 -5.953 1 96.69 92 PHE A N 1
ATOM 728 C CA . PHE A 1 92 ? 4.344 -5.781 -5.34 1 96.69 92 PHE A CA 1
ATOM 729 C C . PHE A 1 92 ? 4.297 -4.566 -4.426 1 96.69 92 PHE A C 1
ATOM 731 O O . PHE A 1 92 ? 4.883 -4.578 -3.338 1 96.69 92 PHE A O 1
ATOM 738 N N . HIS A 1 93 ? 3.58 -3.605 -4.812 1 93.75 93 HIS A N 1
ATOM 739 C CA . HIS A 1 93 ? 3.494 -2.432 -3.949 1 93.75 93 HIS A CA 1
ATOM 740 C C . HIS A 1 93 ? 2.637 -2.711 -2.721 1 93.75 93 HIS A C 1
ATOM 742 O O . HIS A 1 93 ? 2.902 -2.182 -1.638 1 93.75 93 HIS A O 1
ATOM 748 N N . THR A 1 94 ? 1.603 -3.562 -2.891 1 95.31 94 THR A N 1
ATOM 749 C CA . THR A 1 94 ? 0.809 -3.98 -1.741 1 95.31 94 THR A CA 1
ATOM 750 C C . THR A 1 94 ? 1.646 -4.82 -0.782 1 95.31 94 THR A C 1
ATOM 752 O O . THR A 1 94 ? 1.635 -4.586 0.429 1 95.31 94 THR A O 1
ATOM 755 N N . ILE A 1 95 ? 2.426 -5.688 -1.278 1 96.75 95 ILE A N 1
ATOM 756 C CA . ILE A 1 95 ? 3.309 -6.496 -0.446 1 96.75 95 ILE A CA 1
ATOM 757 C C . ILE A 1 95 ? 4.359 -5.602 0.212 1 96.75 95 ILE A C 1
ATOM 759 O O . ILE A 1 95 ? 4.699 -5.793 1.382 1 96.75 95 ILE A O 1
ATOM 763 N N . ASN A 1 96 ? 4.848 -4.672 -0.502 1 94.88 96 ASN A N 1
ATOM 764 C CA . ASN A 1 96 ? 5.797 -3.727 0.072 1 94.88 96 ASN A CA 1
ATOM 765 C C . ASN A 1 96 ? 5.219 -3.023 1.296 1 94.88 96 ASN A C 1
ATOM 767 O O . ASN A 1 96 ? 5.895 -2.885 2.316 1 94.88 96 ASN A O 1
ATOM 771 N N . THR A 1 97 ? 4.004 -2.568 1.169 1 94.31 97 THR A N 1
ATOM 772 C CA . THR A 1 97 ? 3.334 -1.912 2.287 1 94.31 97 THR A CA 1
ATOM 773 C C . THR A 1 97 ? 3.191 -2.867 3.467 1 94.31 97 THR A C 1
ATOM 775 O O . THR A 1 97 ? 3.525 -2.516 4.602 1 94.31 97 THR A O 1
ATOM 778 N N . VAL A 1 98 ? 2.795 -4.078 3.23 1 95.69 98 VAL A N 1
ATOM 779 C CA . VAL A 1 98 ? 2.592 -5.09 4.262 1 95.69 98 VAL A CA 1
ATOM 780 C C . VAL A 1 98 ? 3.924 -5.422 4.93 1 95.69 98 VAL A C 1
ATOM 782 O O . VAL A 1 98 ? 4.035 -5.379 6.156 1 95.69 98 VAL A O 1
ATOM 785 N N . VAL A 1 99 ? 4.941 -5.641 4.16 1 95.69 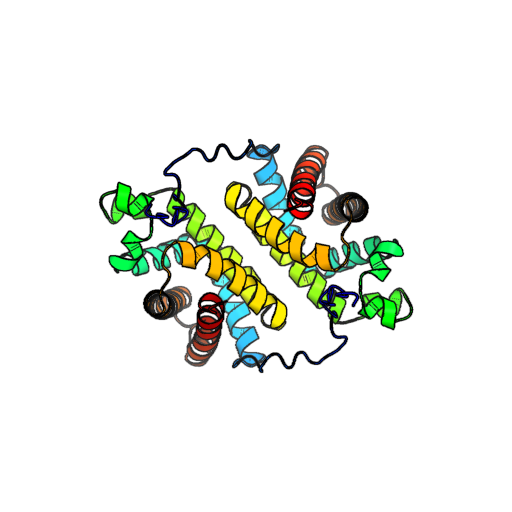99 VAL A N 1
ATOM 786 C CA . VAL A 1 99 ? 6.254 -6.039 4.664 1 95.69 99 VAL A CA 1
ATOM 787 C C . VAL A 1 99 ? 6.863 -4.895 5.473 1 95.69 99 VAL A C 1
ATOM 789 O O . VAL A 1 99 ? 7.488 -5.129 6.508 1 95.69 99 VAL A O 1
ATOM 792 N N . SER A 1 100 ? 6.629 -3.715 5.078 1 94.06 100 SER A N 1
ATOM 793 C CA . SER A 1 100 ? 7.207 -2.553 5.746 1 94.06 100 SER A CA 1
ATOM 794 C C . SER A 1 100 ? 6.512 -2.273 7.074 1 94.06 100 SER A C 1
ATOM 796 O O . SER A 1 100 ? 7.066 -1.586 7.938 1 94.06 100 SER A O 1
ATOM 798 N N . CYS A 1 101 ? 5.328 -2.861 7.227 1 93.56 101 CYS A N 1
ATOM 799 C CA . CYS A 1 101 ? 4.543 -2.529 8.406 1 93.56 101 CYS A CA 1
ATOM 800 C C . CYS A 1 101 ? 4.25 -3.775 9.234 1 93.56 101 CYS A C 1
ATOM 802 O O . CYS A 1 101 ? 3.252 -3.826 9.961 1 93.56 101 CYS A O 1
ATOM 804 N N . LEU A 1 102 ? 5.055 -4.73 9.188 1 94.5 102 LEU A N 1
ATOM 805 C CA . LEU A 1 102 ? 4.82 -6.016 9.836 1 94.5 102 LEU A CA 1
ATOM 806 C C . LEU A 1 102 ? 4.715 -5.855 11.352 1 94.5 102 LEU A C 1
ATOM 808 O O . LEU A 1 102 ? 4.09 -6.676 12.023 1 94.5 102 LEU A O 1
ATOM 812 N N . ASN A 1 103 ? 5.242 -4.824 11.922 1 91.62 103 ASN A N 1
ATOM 813 C CA . ASN A 1 103 ? 5.172 -4.59 13.359 1 91.62 103 ASN A CA 1
ATOM 814 C C . ASN A 1 103 ? 3.842 -3.957 13.758 1 91.62 103 ASN A C 1
ATOM 816 O O . ASN A 1 103 ? 3.58 -3.752 14.945 1 91.62 103 ASN A O 1
ATOM 820 N N . ASP A 1 104 ? 3.02 -3.727 12.812 1 90.88 104 ASP A N 1
ATOM 821 C CA . ASP A 1 104 ? 1.679 -3.193 13.039 1 90.88 104 ASP A CA 1
ATOM 822 C C . ASP A 1 104 ? 0.611 -4.195 12.602 1 90.88 104 ASP A C 1
ATOM 824 O O . ASP A 1 104 ? 0.044 -4.078 11.516 1 90.88 104 ASP A O 1
ATOM 828 N N . GLY A 1 105 ? 0.29 -5.023 13.469 1 90.75 105 GLY A N 1
ATOM 829 C CA . GLY A 1 105 ? -0.611 -6.121 13.156 1 90.75 105 GLY A CA 1
ATOM 830 C C . GLY A 1 105 ? -1.987 -5.656 12.719 1 90.75 105 GLY A C 1
ATOM 831 O O . GLY A 1 105 ? -2.582 -6.238 11.805 1 90.75 105 GLY A O 1
ATOM 832 N N . ASP A 1 106 ? -2.504 -4.656 13.297 1 90.06 106 ASP A N 1
ATOM 833 C CA . ASP A 1 106 ? -3.828 -4.137 12.961 1 90.06 106 ASP A CA 1
ATOM 834 C C . ASP A 1 106 ? -3.855 -3.58 11.539 1 90.06 106 ASP A C 1
ATOM 836 O O . ASP A 1 106 ? -4.809 -3.818 10.789 1 90.06 106 ASP A O 1
ATOM 840 N N . PHE A 1 107 ? -2.848 -2.871 11.258 1 90.62 107 PHE A N 1
ATOM 841 C CA . PHE A 1 107 ? -2.781 -2.287 9.922 1 90.62 107 PHE A CA 1
ATOM 842 C C . PHE A 1 107 ? -2.643 -3.373 8.859 1 90.62 107 PHE A C 1
ATOM 844 O O . PHE A 1 107 ? -3.342 -3.35 7.844 1 90.62 107 PHE A O 1
ATOM 851 N N . VAL A 1 108 ? -1.734 -4.297 9.07 1 94.25 108 VAL A N 1
ATOM 852 C CA . VAL A 1 108 ? -1.501 -5.398 8.141 1 94.25 108 VAL A CA 1
ATOM 853 C C . VAL A 1 108 ? -2.795 -6.184 7.934 1 94.25 108 VAL A C 1
ATOM 855 O O . VAL A 1 108 ? -3.189 -6.449 6.797 1 94.25 108 VAL A O 1
ATOM 858 N N . ALA A 1 109 ? -3.471 -6.473 8.977 1 94.25 109 ALA A N 1
ATOM 859 C CA . ALA A 1 109 ? -4.723 -7.215 8.883 1 94.25 109 ALA A CA 1
ATOM 860 C C . ALA A 1 109 ? -5.758 -6.453 8.062 1 94.25 109 ALA A C 1
ATOM 862 O O . ALA A 1 109 ? -6.375 -7.012 7.156 1 94.25 109 ALA A O 1
ATOM 863 N N . SER A 1 110 ? -5.906 -5.234 8.336 1 93.19 110 SER A N 1
ATOM 864 C CA . SER A 1 110 ? -6.891 -4.41 7.641 1 93.19 110 SER A CA 1
ATOM 865 C C . SER A 1 110 ? -6.586 -4.328 6.148 1 93.19 110 SER A C 1
ATOM 867 O O . SER A 1 110 ? -7.492 -4.441 5.32 1 93.19 110 SER A O 1
ATOM 869 N N . GLN A 1 111 ? -5.332 -4.066 5.836 1 94.5 111 GLN A N 1
ATOM 870 C CA . GLN A 1 111 ? -4.914 -3.967 4.441 1 94.5 111 GLN A CA 1
ATOM 871 C C . GLN A 1 111 ? -5.195 -5.262 3.688 1 94.5 111 GLN A C 1
ATOM 873 O O . GLN A 1 111 ? -5.754 -5.238 2.588 1 94.5 111 GLN A O 1
ATOM 878 N N . LEU A 1 112 ? -4.891 -6.363 4.25 1 96.25 112 LEU A N 1
ATOM 879 C CA . LEU A 1 112 ? -5.02 -7.656 3.586 1 96.25 112 LEU A CA 1
ATOM 880 C C . LEU A 1 112 ? -6.48 -8.094 3.527 1 96.25 112 LEU A C 1
ATOM 882 O O . LEU A 1 112 ? -6.898 -8.742 2.566 1 96.25 112 LEU A O 1
ATOM 886 N N . GLU A 1 113 ? -7.219 -7.738 4.523 1 96 113 GLU A N 1
ATOM 887 C CA . GLU A 1 113 ? -8.648 -8 4.461 1 96 113 GLU A CA 1
ATOM 888 C C . GLU A 1 113 ? -9.305 -7.25 3.303 1 96 113 GLU A C 1
ATOM 890 O O . GLU A 1 113 ? -10.156 -7.793 2.6 1 96 113 GLU A O 1
ATOM 895 N N . HIS A 1 114 ? -8.898 -6.039 3.107 1 94.56 114 HIS A N 1
ATOM 896 C CA . HIS A 1 114 ? -9.406 -5.246 1.991 1 94.56 114 HIS A CA 1
ATOM 897 C C . HIS A 1 114 ? -9.055 -5.895 0.655 1 94.56 114 HIS A C 1
ATOM 899 O O . HIS A 1 114 ? -9.93 -6.066 -0.202 1 94.56 114 HIS A O 1
ATOM 905 N N . VAL A 1 115 ? -7.836 -6.305 0.501 1 95.88 115 VAL A N 1
ATOM 906 C CA . VAL A 1 115 ? -7.395 -6.934 -0.74 1 95.88 115 VAL A CA 1
ATOM 907 C C . VAL A 1 115 ? -8.094 -8.281 -0.915 1 95.88 115 VAL A C 1
ATOM 909 O O . VAL A 1 115 ? -8.492 -8.641 -2.025 1 95.88 115 VAL A O 1
ATOM 912 N N . GLY A 1 116 ? -8.195 -8.977 0.163 1 96.31 116 GLY A N 1
ATOM 913 C CA . GLY A 1 116 ? -8.906 -10.242 0.127 1 96.31 116 GLY A CA 1
ATOM 914 C C . GLY A 1 116 ? -10.336 -10.109 -0.35 1 96.31 116 GLY A C 1
ATOM 915 O O . GLY A 1 116 ? -10.82 -10.938 -1.132 1 96.31 116 GLY A O 1
ATOM 916 N N . ALA A 1 117 ? -11.031 -9.156 0.11 1 94.56 117 ALA A N 1
ATOM 917 C CA . ALA A 1 117 ? -12.414 -8.914 -0.288 1 94.56 117 ALA A CA 1
ATOM 918 C C . ALA A 1 117 ? -12.516 -8.664 -1.79 1 94.56 117 ALA A C 1
ATOM 920 O O . ALA A 1 117 ? -13.438 -9.164 -2.447 1 94.56 117 ALA A O 1
ATOM 921 N N . ILE A 1 118 ? -11.609 -7.918 -2.363 1 93 118 ILE A N 1
ATOM 922 C CA . ILE A 1 118 ? -11.594 -7.652 -3.799 1 93 118 ILE A CA 1
ATOM 923 C C . ILE A 1 118 ? -11.391 -8.961 -4.562 1 93 118 ILE A C 1
ATOM 925 O O . ILE A 1 118 ? -12.125 -9.258 -5.504 1 93 118 ILE A O 1
ATOM 929 N N . HIS A 1 119 ? -10.469 -9.766 -4.113 1 96.06 119 HIS A N 1
ATOM 930 C CA . HIS A 1 119 ? -10.148 -11 -4.82 1 96.06 119 HIS A CA 1
ATOM 931 C C . HIS A 1 119 ? -11.258 -12.039 -4.645 1 96.06 119 HIS A C 1
ATOM 933 O O . HIS A 1 119 ? -11.406 -12.938 -5.477 1 96.06 119 HIS A O 1
ATOM 939 N N . ALA A 1 120 ? -11.961 -11.938 -3.535 1 94.81 120 ALA A N 1
ATOM 940 C CA . ALA A 1 120 ? -13.086 -12.852 -3.326 1 94.81 120 ALA A CA 1
ATOM 941 C C . ALA A 1 120 ? -14.125 -12.711 -4.438 1 94.81 120 ALA A C 1
ATOM 943 O O . ALA A 1 120 ? -14.766 -13.688 -4.824 1 94.81 120 ALA A O 1
ATOM 944 N N . GLU A 1 121 ? -14.227 -11.547 -4.949 1 92.12 121 GLU A N 1
ATOM 945 C CA . GLU A 1 121 ? -15.164 -11.305 -6.047 1 92.12 121 GLU A CA 1
ATOM 946 C C . GLU A 1 121 ? -14.742 -12.062 -7.305 1 92.12 121 GLU A C 1
ATOM 948 O O . GLU A 1 121 ? -15.578 -12.344 -8.172 1 92.12 121 GLU A O 1
ATOM 953 N N . TYR A 1 122 ? -13.492 -12.398 -7.336 1 92.75 122 TYR A N 1
ATOM 954 C CA . TYR A 1 122 ? -12.984 -13.141 -8.484 1 92.75 122 TYR A CA 1
ATOM 955 C C . TYR A 1 122 ? -12.836 -14.617 -8.156 1 92.75 122 TYR A C 1
ATOM 957 O O . TYR A 1 122 ? -12.219 -15.367 -8.914 1 92.75 122 TYR A O 1
ATOM 965 N N . GLY A 1 123 ? -13.305 -15.008 -6.977 1 93.44 123 GLY A N 1
ATOM 966 C CA . GLY A 1 123 ? -13.359 -16.422 -6.645 1 93.44 123 GLY A CA 1
ATOM 967 C C . GLY A 1 123 ? -12.086 -16.938 -6 1 93.44 123 GLY A C 1
ATOM 968 O O . GLY A 1 123 ? -11.711 -18.094 -6.184 1 93.44 123 GLY A O 1
ATOM 969 N N . LEU A 1 124 ? -11.422 -16.141 -5.332 1 95.69 124 LEU A N 1
ATOM 970 C CA . LEU A 1 124 ? -10.219 -16.547 -4.605 1 95.69 124 LEU A CA 1
ATOM 971 C C . LEU A 1 124 ? -10.508 -17.734 -3.701 1 95.69 124 LEU A C 1
ATOM 973 O O . LEU A 1 124 ? -11.516 -17.766 -3.002 1 95.69 124 LEU A O 1
ATOM 977 N N . GLN A 1 125 ? -9.641 -18.75 -3.762 1 95.31 125 GLN A N 1
ATOM 978 C CA . GLN A 1 125 ? -9.727 -19.953 -2.936 1 95.31 125 GLN A CA 1
ATOM 979 C C . GLN A 1 125 ? -8.43 -20.188 -2.164 1 95.31 125 GLN A C 1
ATOM 981 O O . GLN A 1 125 ? -7.375 -19.688 -2.549 1 95.31 125 GLN A O 1
ATOM 986 N N . ALA A 1 126 ? -8.578 -20.984 -1.103 1 96.06 126 ALA A N 1
ATOM 987 C CA . ALA A 1 126 ? -7.418 -21.344 -0.289 1 96.06 126 ALA A CA 1
ATOM 988 C C . ALA A 1 126 ? -6.336 -22 -1.134 1 96.06 126 ALA A C 1
ATOM 990 O O . ALA A 1 126 ? -5.141 -21.797 -0.905 1 96.06 126 ALA A O 1
ATOM 991 N N . THR A 1 127 ? -6.754 -22.75 -2.066 1 96.62 127 THR A N 1
ATOM 992 C CA . THR A 1 127 ? -5.816 -23.453 -2.924 1 96.62 127 THR A CA 1
ATOM 993 C C . THR A 1 127 ? -4.988 -22.484 -3.752 1 96.62 127 THR A C 1
ATOM 995 O O . THR A 1 127 ? -3.811 -22.719 -4.023 1 96.62 127 THR A O 1
ATOM 998 N N . HIS A 1 128 ? -5.559 -21.391 -4.242 1 97.31 128 HIS A N 1
ATOM 999 C CA . HIS A 1 128 ? -4.828 -20.359 -4.973 1 97.31 128 HIS A CA 1
ATOM 1000 C C . HIS A 1 128 ? -3.709 -19.766 -4.125 1 97.31 128 HIS A C 1
ATOM 1002 O O . HIS A 1 128 ? -2.594 -19.562 -4.613 1 97.31 128 HIS A O 1
ATOM 1008 N N . LEU A 1 129 ? -3.996 -19.562 -2.879 1 97.25 129 LEU A N 1
ATOM 1009 C CA . LEU A 1 129 ? -3.018 -18.938 -1.996 1 97.25 129 LEU A CA 1
ATOM 1010 C C . LEU A 1 129 ? -1.923 -19.922 -1.611 1 97.25 129 LEU A C 1
ATOM 1012 O O . LEU A 1 129 ? -0.769 -19.531 -1.418 1 97.25 129 LEU A O 1
ATOM 1016 N N . ALA A 1 130 ? -2.266 -21.203 -1.473 1 97.31 130 ALA A N 1
ATOM 1017 C CA . ALA A 1 130 ? -1.245 -22.234 -1.255 1 97.31 130 ALA A CA 1
ATOM 1018 C C . ALA A 1 130 ? -0.264 -22.281 -2.422 1 97.31 130 ALA A C 1
ATOM 1020 O O . ALA A 1 130 ? 0.949 -22.375 -2.219 1 97.31 130 ALA A O 1
ATOM 1021 N N . ARG A 1 131 ? -0.776 -22.188 -3.6 1 97.75 131 ARG A N 1
ATOM 1022 C CA . ARG A 1 131 ? 0.068 -22.172 -4.789 1 97.75 131 ARG A CA 1
ATOM 1023 C C . ARG A 1 131 ? 0.91 -20.906 -4.848 1 97.75 131 ARG A C 1
ATOM 1025 O O . ARG A 1 131 ? 2.088 -20.953 -5.207 1 97.75 131 ARG A O 1
ATOM 1032 N N . PHE A 1 132 ? 0.321 -19.828 -4.5 1 98.19 132 PHE A N 1
ATOM 1033 C CA . PHE A 1 132 ? 1.048 -18.578 -4.449 1 98.19 132 PHE A CA 1
ATOM 1034 C C . PHE A 1 132 ? 2.234 -18.672 -3.496 1 98.19 132 PHE A C 1
ATOM 1036 O O . PHE A 1 132 ? 3.33 -18.203 -3.811 1 98.19 132 PHE A O 1
ATOM 1043 N N . LYS A 1 133 ? 2.014 -19.234 -2.355 1 97.62 133 LYS A N 1
ATOM 1044 C CA . LYS A 1 133 ? 3.092 -19.391 -1.384 1 97.62 133 LYS A CA 1
ATOM 1045 C C . LYS A 1 133 ? 4.25 -20.188 -1.978 1 97.62 133 LYS A C 1
ATOM 1047 O O . LYS A 1 133 ? 5.406 -19.766 -1.887 1 97.62 133 LYS A O 1
ATOM 1052 N N . ASP A 1 134 ? 3.959 -21.266 -2.588 1 97.69 134 ASP A N 1
ATOM 1053 C CA . ASP A 1 134 ? 4.988 -22.125 -3.178 1 97.69 134 ASP A CA 1
ATOM 1054 C C . ASP A 1 134 ? 5.781 -21.375 -4.242 1 97.69 134 ASP A C 1
ATOM 1056 O O . ASP A 1 134 ? 7.012 -21.391 -4.234 1 97.69 134 ASP A O 1
ATOM 1060 N N . VAL A 1 135 ? 5.09 -20.766 -5.062 1 98.06 135 VAL A N 1
ATOM 1061 C CA . VAL A 1 135 ? 5.699 -20.047 -6.184 1 98.06 135 VAL A CA 1
ATOM 1062 C C . VAL A 1 135 ? 6.516 -18.875 -5.664 1 98.06 135 VAL A C 1
ATOM 1064 O O . VAL A 1 135 ? 7.613 -18.609 -6.156 1 98.06 135 VAL A O 1
ATOM 1067 N N . MET A 1 136 ? 6.012 -18.141 -4.719 1 97.19 136 MET A N 1
ATOM 1068 C CA . MET A 1 136 ? 6.719 -17.016 -4.137 1 97.19 136 MET A CA 1
ATOM 1069 C C . MET A 1 136 ? 8.047 -17.438 -3.529 1 97.19 136 MET A C 1
ATOM 1071 O O . MET A 1 136 ? 9.086 -16.828 -3.789 1 97.19 136 MET A O 1
ATOM 1075 N N . LEU A 1 137 ? 8.039 -18.469 -2.736 1 96.44 137 LEU A N 1
ATOM 1076 C CA . LEU A 1 137 ? 9.25 -18.953 -2.092 1 96.44 137 LEU A CA 1
ATOM 1077 C C . LEU A 1 137 ? 10.273 -19.422 -3.129 1 96.44 137 LEU A C 1
ATOM 1079 O O . LEU A 1 137 ? 11.461 -19.125 -3.01 1 96.44 137 LEU A O 1
ATOM 1083 N N . GLU A 1 138 ? 9.797 -20.078 -4.113 1 96 138 GLU A N 1
ATOM 1084 C CA . GLU A 1 138 ? 10.688 -20.516 -5.188 1 96 138 GLU A CA 1
ATOM 1085 C C . GLU A 1 138 ? 11.305 -19.312 -5.914 1 96 138 GLU A C 1
ATOM 1087 O O . GLU A 1 138 ? 12.5 -19.312 -6.203 1 96 138 GLU A O 1
ATOM 1092 N N . THR A 1 139 ? 10.477 -18.359 -6.219 1 96.19 139 THR A N 1
ATOM 1093 C CA . THR A 1 139 ? 10.922 -17.188 -6.949 1 96.19 139 THR A CA 1
ATOM 1094 C C . THR A 1 139 ? 11.945 -16.406 -6.133 1 96.19 139 THR A C 1
ATOM 1096 O O . THR A 1 139 ? 12.961 -15.953 -6.668 1 96.19 139 THR A O 1
ATOM 1099 N N . LEU A 1 140 ? 11.734 -16.219 -4.848 1 94.62 140 LEU A N 1
ATOM 1100 C CA . LEU A 1 140 ? 12.664 -15.508 -3.98 1 94.62 140 LEU A CA 1
ATOM 1101 C C . LEU A 1 140 ? 13.977 -16.266 -3.846 1 94.62 140 LEU A C 1
ATOM 1103 O O . LEU A 1 140 ? 15.047 -15.664 -3.814 1 94.62 140 LEU A O 1
ATOM 1107 N N . GLU A 1 141 ? 13.906 -17.531 -3.752 1 93.62 141 GLU A N 1
ATOM 1108 C CA . GLU A 1 141 ? 15.117 -18.359 -3.697 1 93.62 141 GLU A CA 1
ATOM 1109 C C . GLU A 1 141 ? 15.969 -18.156 -4.945 1 93.62 141 GLU A C 1
ATOM 1111 O O . GLU A 1 141 ? 17.203 -18.062 -4.855 1 93.62 141 GLU A O 1
ATOM 1116 N N . GLU A 1 142 ? 15.367 -18.109 -6.039 1 92.69 142 GLU A N 1
ATOM 1117 C CA . GLU A 1 142 ? 16.078 -17.906 -7.297 1 92.69 142 GLU A CA 1
ATOM 1118 C C . GLU A 1 142 ? 16.672 -16.5 -7.367 1 92.69 142 GLU A C 1
ATOM 1120 O O . GLU A 1 142 ? 17.75 -16.312 -7.93 1 92.69 142 GLU A O 1
ATOM 1125 N N . ALA A 1 143 ? 15.945 -15.547 -6.848 1 89.31 143 ALA A N 1
ATOM 1126 C CA . ALA A 1 143 ? 16.375 -14.156 -6.914 1 89.31 143 ALA A CA 1
ATOM 1127 C C . ALA A 1 143 ? 17.578 -13.914 -6.004 1 89.31 143 ALA A C 1
ATOM 1129 O O . ALA A 1 143 ? 18.469 -13.117 -6.332 1 89.31 143 ALA A O 1
ATOM 1130 N N . PHE A 1 144 ? 17.688 -14.586 -4.879 1 88.31 144 PHE A N 1
ATOM 1131 C CA . PHE A 1 144 ? 18.719 -14.266 -3.891 1 88.31 144 PHE A CA 1
ATOM 1132 C C . PHE A 1 144 ? 19.781 -15.344 -3.842 1 88.31 144 PHE A C 1
ATOM 1134 O O . PHE A 1 144 ? 20.828 -15.156 -3.221 1 88.31 144 PHE A O 1
ATOM 1141 N N . LYS A 1 145 ? 19.594 -16.406 -4.445 1 84.25 145 LYS A N 1
ATOM 1142 C CA . LYS A 1 145 ? 20.547 -17.5 -4.551 1 84.25 145 LYS A CA 1
ATOM 1143 C C . LYS A 1 145 ? 21.172 -17.828 -3.199 1 84.25 145 LYS A C 1
ATOM 1145 O O . LYS A 1 145 ? 20.469 -18.203 -2.258 1 84.25 145 LYS A O 1
ATOM 1150 N N . GLU A 1 146 ? 22.422 -17.344 -2.994 1 78.81 146 GLU A N 1
ATOM 1151 C CA . GLU A 1 146 ? 23.156 -17.719 -1.797 1 78.81 146 GLU A CA 1
ATOM 1152 C C . GLU A 1 146 ? 22.656 -16.984 -0.568 1 78.81 146 GLU A C 1
ATOM 1154 O O . GLU A 1 146 ? 22.859 -17.422 0.564 1 78.81 146 GLU A O 1
ATOM 1159 N N . GLY A 1 147 ? 21.891 -16.031 -0.768 1 83.31 147 GLY A N 1
ATOM 1160 C CA . GLY A 1 147 ? 21.406 -15.242 0.357 1 83.31 147 GLY A CA 1
ATOM 1161 C C . GLY A 1 147 ? 20.094 -15.758 0.928 1 83.31 147 GLY A C 1
ATOM 1162 O O . GLY A 1 147 ? 19.672 -15.344 2.01 1 83.31 147 GLY A O 1
ATOM 1163 N N . PHE A 1 148 ? 19.547 -16.641 0.232 1 90.12 148 PHE A N 1
ATOM 1164 C CA . PHE A 1 148 ? 18.297 -17.219 0.682 1 90.12 148 PHE A CA 1
ATOM 1165 C C . PHE A 1 148 ? 18.516 -18.547 1.397 1 90.12 148 PHE A C 1
ATOM 1167 O O . PHE A 1 148 ? 18.391 -19.609 0.796 1 90.12 148 PHE A O 1
ATOM 1174 N N . GLN A 1 149 ? 18.766 -18.531 2.656 1 91.56 149 GLN A N 1
ATOM 1175 C CA . GLN A 1 149 ? 19.094 -19.688 3.48 1 91.56 149 GLN A CA 1
ATOM 1176 C C . GLN A 1 149 ? 17.859 -20.203 4.227 1 91.56 149 GLN A C 1
ATOM 1178 O O . GLN A 1 149 ? 16.75 -19.734 3.998 1 91.56 149 GLN A O 1
ATOM 1183 N N . GLU A 1 150 ? 18.078 -21.141 5.125 1 93.25 150 GLU A N 1
ATOM 1184 C CA . GLU A 1 150 ? 16.984 -21.797 5.828 1 93.25 150 GLU A CA 1
ATOM 1185 C C . GLU A 1 150 ? 16.203 -20.812 6.684 1 93.25 150 GLU A C 1
ATOM 1187 O O . GLU A 1 150 ? 14.977 -20.891 6.777 1 93.25 150 GLU A O 1
ATOM 1192 N N . ASP A 1 151 ? 16.875 -19.891 7.277 1 94.19 151 ASP A N 1
ATOM 1193 C CA . ASP A 1 151 ? 16.203 -18.891 8.102 1 94.19 151 ASP A CA 1
ATOM 1194 C C . ASP A 1 151 ? 15.32 -17.984 7.254 1 94.19 151 ASP A C 1
ATOM 1196 O O . ASP A 1 151 ? 14.242 -17.562 7.695 1 94.19 151 ASP A O 1
ATOM 1200 N N . SER A 1 152 ? 15.766 -17.672 6.055 1 95.44 152 SER A N 1
ATOM 1201 C CA . SER A 1 152 ? 14.953 -16.891 5.125 1 95.44 152 SER A CA 1
ATOM 1202 C C . SER A 1 152 ? 13.672 -17.641 4.758 1 95.44 152 SER A C 1
ATOM 1204 O O . SER A 1 152 ? 12.586 -17.047 4.781 1 95.44 152 SER A O 1
ATOM 1206 N N . LYS A 1 153 ? 13.828 -18.891 4.441 1 95.56 153 LYS A N 1
ATOM 1207 C CA . LYS A 1 153 ? 12.68 -19.703 4.051 1 95.56 153 LYS A CA 1
ATOM 1208 C C . LYS A 1 153 ? 11.641 -19.75 5.172 1 95.56 153 LYS A C 1
ATOM 1210 O O . LYS A 1 153 ? 10.438 -19.641 4.918 1 95.56 153 LYS A O 1
ATOM 1215 N N . THR A 1 154 ? 12.086 -19.938 6.32 1 96.5 154 THR A N 1
ATOM 1216 C CA . THR A 1 154 ? 11.203 -20.016 7.477 1 96.5 154 THR A CA 1
ATOM 1217 C C . THR A 1 154 ? 10.492 -18.672 7.688 1 96.5 154 THR A C 1
ATOM 1219 O O . THR A 1 154 ? 9.273 -18.641 7.891 1 96.5 154 THR A O 1
ATOM 1222 N N . ALA A 1 155 ? 11.242 -17.609 7.656 1 96.69 155 ALA A N 1
ATOM 1223 C CA . ALA A 1 155 ? 10.68 -16.281 7.875 1 96.69 155 ALA A CA 1
ATOM 1224 C C . ALA A 1 155 ? 9.633 -15.945 6.816 1 96.69 155 ALA A C 1
ATOM 1226 O O . ALA A 1 155 ? 8.523 -15.531 7.148 1 96.69 155 ALA A O 1
ATOM 1227 N N . TRP A 1 156 ? 9.938 -16.219 5.586 1 97 156 TRP A N 1
ATOM 1228 C CA . TRP A 1 156 ? 9.016 -15.922 4.496 1 97 156 TRP A CA 1
ATOM 1229 C C . TRP A 1 156 ? 7.789 -16.828 4.562 1 97 156 TRP A C 1
ATOM 1231 O O . TRP A 1 156 ? 6.672 -16.391 4.27 1 97 156 TRP A O 1
ATOM 1241 N N . SER A 1 157 ? 7.984 -18.031 4.883 1 97.12 157 SER A N 1
ATO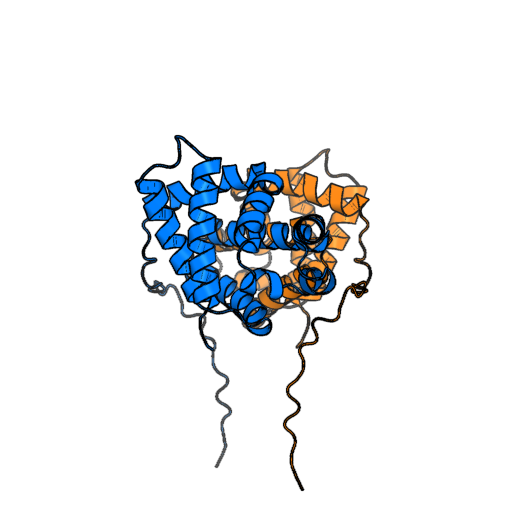M 1242 C CA . SER A 1 157 ? 6.855 -18.938 5.012 1 97.12 157 SER A CA 1
ATOM 1243 C C . SER A 1 157 ? 5.836 -18.422 6.02 1 97.12 157 SER A C 1
ATOM 1245 O O . SER A 1 157 ? 4.629 -18.453 5.766 1 97.12 157 SER A O 1
ATOM 1247 N N . LYS A 1 158 ? 6.273 -17.953 7.086 1 96.5 158 LYS A N 1
ATOM 1248 C CA . LYS A 1 158 ? 5.387 -17.422 8.117 1 96.5 158 LYS A CA 1
ATOM 1249 C C . LYS A 1 158 ? 4.66 -16.172 7.633 1 96.5 158 LYS A C 1
ATOM 1251 O O . LYS A 1 158 ? 3.469 -16 7.895 1 96.5 158 LYS A O 1
ATOM 1256 N N . ILE A 1 159 ? 5.398 -15.336 6.953 1 96.62 159 ILE A N 1
ATOM 1257 C CA . ILE A 1 159 ? 4.816 -14.086 6.477 1 96.62 159 ILE A CA 1
ATOM 1258 C C . ILE A 1 159 ? 3.76 -14.375 5.414 1 96.62 159 ILE A C 1
ATOM 1260 O O . ILE A 1 159 ? 2.666 -13.805 5.441 1 96.62 159 ILE A O 1
ATOM 1264 N N . VAL A 1 160 ? 4.043 -15.25 4.48 1 96.88 160 VAL A N 1
ATOM 1265 C CA . VAL A 1 160 ? 3.096 -15.562 3.414 1 96.88 160 VAL A CA 1
ATOM 1266 C C . VAL A 1 160 ? 1.881 -16.281 3.996 1 96.88 160 VAL A C 1
ATOM 1268 O O . VAL A 1 160 ? 0.754 -16.078 3.537 1 96.88 160 VAL A O 1
ATOM 1271 N N . ASP A 1 161 ? 2.031 -17.047 5.027 1 96.31 161 ASP A N 1
ATOM 1272 C CA . ASP A 1 161 ? 0.902 -17.656 5.727 1 96.31 161 ASP A CA 1
ATOM 1273 C C . ASP A 1 161 ? -0.001 -16.594 6.336 1 96.31 161 ASP A C 1
ATOM 1275 O O . ASP A 1 161 ? -1.228 -16.703 6.301 1 96.31 161 ASP A O 1
ATOM 1279 N N . ALA A 1 162 ? 0.631 -15.648 6.898 1 94.69 162 ALA A N 1
ATOM 1280 C CA . ALA A 1 162 ? -0.149 -14.547 7.457 1 94.69 162 ALA A CA 1
ATOM 1281 C C . ALA A 1 162 ? -0.934 -13.828 6.367 1 94.69 162 ALA A C 1
ATOM 1283 O O . ALA A 1 162 ? -2.105 -13.492 6.559 1 94.69 162 ALA A O 1
ATOM 1284 N N . ILE A 1 163 ? -0.294 -13.57 5.25 1 96.31 163 ILE A N 1
ATOM 1285 C CA . ILE A 1 163 ? -0.967 -12.945 4.117 1 96.31 163 ILE A CA 1
ATOM 1286 C C . ILE A 1 163 ? -2.186 -13.773 3.717 1 96.31 163 ILE A C 1
ATOM 1288 O O . ILE A 1 163 ? -3.291 -13.242 3.59 1 96.31 163 ILE A O 1
ATOM 1292 N N . ALA A 1 164 ? -1.998 -15.039 3.592 1 96.12 164 ALA A N 1
ATOM 1293 C CA . ALA A 1 164 ? -3.08 -15.922 3.17 1 96.12 164 ALA A CA 1
ATOM 1294 C C . ALA A 1 164 ? -4.223 -15.906 4.18 1 96.12 164 ALA A C 1
ATOM 1296 O O . ALA A 1 164 ? -5.395 -15.859 3.797 1 96.12 164 ALA A O 1
ATOM 1297 N N . LYS A 1 165 ? -3.887 -15.961 5.41 1 94.81 165 LYS A N 1
ATOM 1298 C CA . LYS A 1 165 ? -4.875 -16 6.484 1 94.81 165 LYS A CA 1
ATOM 1299 C C . LYS A 1 165 ? -5.781 -14.773 6.441 1 94.81 165 LYS A C 1
ATOM 1301 O O . LYS A 1 165 ? -7.008 -14.898 6.492 1 94.81 165 LYS A O 1
ATOM 1306 N N . TYR A 1 166 ? -5.215 -13.648 6.281 1 94.94 166 TYR A N 1
ATOM 1307 C CA . TYR A 1 166 ? -6.004 -12.422 6.336 1 94.94 166 TYR A CA 1
ATOM 1308 C C . TYR A 1 166 ? -6.77 -12.211 5.035 1 94.94 166 TYR A C 1
ATOM 1310 O O . TYR A 1 166 ? -7.871 -11.664 5.039 1 94.94 166 TYR A O 1
ATOM 1318 N N . MET A 1 167 ? -6.25 -12.648 3.92 1 96.19 167 MET A N 1
ATOM 1319 C CA . MET A 1 167 ? -6.941 -12.477 2.646 1 96.19 167 MET A CA 1
ATOM 1320 C C . MET A 1 167 ? -8.156 -13.391 2.559 1 96.19 167 MET A C 1
ATOM 1322 O O . MET A 1 167 ? -9.078 -13.141 1.776 1 96.19 167 MET A O 1
ATOM 1326 N N . LEU A 1 168 ? -8.094 -14.445 3.279 1 94.94 168 LEU A N 1
ATOM 1327 C CA . LEU A 1 168 ? -9.195 -15.406 3.205 1 94.94 168 LEU A CA 1
ATOM 1328 C C . LEU A 1 168 ? -10.219 -15.141 4.301 1 94.94 168 LEU A C 1
ATOM 1330 O O . LEU A 1 168 ? -11.234 -15.836 4.383 1 94.94 168 LEU A O 1
ATOM 1334 N N . LYS A 1 169 ? -9.961 -14.203 5.117 1 83 169 LYS A N 1
ATOM 1335 C CA . LYS A 1 169 ? -10.844 -13.977 6.262 1 83 169 LYS A CA 1
ATOM 1336 C C . LYS A 1 169 ? -12.281 -13.719 5.809 1 83 169 LYS A C 1
ATOM 1338 O O . LYS A 1 169 ? -12.516 -12.945 4.879 1 83 169 LYS A O 1
ATOM 1343 N N . GLU A 1 170 ? -13.203 -14.656 6.016 1 60.38 170 GLU A N 1
ATOM 1344 C CA . GLU A 1 170 ? -14.633 -14.586 5.746 1 60.38 170 GLU A CA 1
ATOM 1345 C C . GLU A 1 170 ? -15.305 -13.516 6.598 1 60.38 170 GLU A C 1
ATOM 1347 O O . GLU A 1 170 ? -14.984 -13.367 7.781 1 60.38 170 GLU A O 1
ATOM 1352 N N . LYS A 1 171 ? -15.773 -12.359 6.094 1 48 171 LYS A N 1
ATOM 1353 C CA . LYS A 1 171 ? -16.703 -11.555 6.895 1 48 171 LYS A CA 1
ATOM 1354 C C . LYS A 1 171 ? -18.047 -12.266 7.059 1 48 171 LYS A C 1
ATOM 1356 O O . LYS A 1 171 ? -18.453 -13.023 6.184 1 48 171 LYS A O 1
ATOM 1361 N N . MET B 1 1 ? -45.312 -15.766 -7.66 1 25.2 1 MET B N 1
ATOM 1362 C CA . MET B 1 1 ? -44.531 -14.773 -8.398 1 25.2 1 MET B CA 1
ATOM 1363 C C . MET B 1 1 ? -43.094 -14.688 -7.871 1 25.2 1 MET B C 1
ATOM 1365 O O . MET B 1 1 ? -42.875 -14.484 -6.672 1 25.2 1 MET B O 1
ATOM 1369 N N . GLY B 1 2 ? -41.969 -15.273 -8.586 1 24.23 2 GLY B N 1
ATOM 1370 C CA . GLY B 1 2 ? -40.656 -15.875 -8.328 1 24.23 2 GLY B CA 1
ATOM 1371 C C . GLY B 1 2 ? -39.562 -14.852 -8.102 1 24.23 2 GLY B C 1
ATOM 1372 O O . GLY B 1 2 ? -39.281 -14.023 -8.977 1 24.23 2 GLY B O 1
ATOM 1373 N N . SER B 1 3 ? -39.281 -14.281 -6.977 1 24.06 3 SER B N 1
ATOM 1374 C CA . SER B 1 3 ? -38.344 -13.211 -6.617 1 24.06 3 SER B CA 1
ATOM 1375 C C . SER B 1 3 ? -36.906 -13.609 -6.938 1 24.06 3 SER B C 1
ATOM 1377 O O . SER B 1 3 ? -36.375 -14.531 -6.332 1 24.06 3 SER B O 1
ATOM 1379 N N . SER B 1 4 ? -36.5 -13.609 -8.25 1 25.69 4 SER B N 1
ATOM 1380 C CA . SER B 1 4 ? -35.188 -13.945 -8.828 1 25.69 4 SER B CA 1
ATOM 1381 C C . SER B 1 4 ? -34.094 -13.07 -8.25 1 25.69 4 SER B C 1
ATOM 1383 O O . SER B 1 4 ? -34.188 -11.844 -8.273 1 25.69 4 SER B O 1
ATOM 1385 N N . GLY B 1 5 ? -33.469 -13.422 -7.234 1 23.61 5 GLY B N 1
ATOM 1386 C CA . GLY B 1 5 ? -32.406 -12.766 -6.496 1 23.61 5 GLY B CA 1
ATOM 1387 C C . GLY B 1 5 ? -31.25 -12.305 -7.383 1 23.61 5 GLY B C 1
ATOM 1388 O O . GLY B 1 5 ? -30.719 -13.086 -8.18 1 23.61 5 GLY B O 1
ATOM 1389 N N . SER B 1 6 ? -31.266 -11.047 -7.855 1 24.02 6 SER B N 1
ATOM 1390 C CA . SER B 1 6 ? -30.344 -10.266 -8.672 1 24.02 6 SER B CA 1
ATOM 1391 C C . SER B 1 6 ? -28.906 -10.414 -8.172 1 24.02 6 SER B C 1
ATOM 1393 O O . SER B 1 6 ? -28.594 -10.031 -7.043 1 24.02 6 SER B O 1
ATOM 1395 N N . CYS B 1 7 ? -28.297 -11.547 -8.32 1 24.3 7 CYS B N 1
ATOM 1396 C CA . CYS B 1 7 ? -26.875 -11.711 -8.086 1 24.3 7 CYS B CA 1
ATOM 1397 C C . CYS B 1 7 ? -26.078 -10.617 -8.797 1 24.3 7 CYS B C 1
ATOM 1399 O O . CYS B 1 7 ? -26.156 -10.484 -10.016 1 24.3 7 CYS B O 1
ATOM 1401 N N . LEU B 1 8 ? -25.875 -9.516 -8.242 1 25.83 8 LEU B N 1
ATOM 1402 C CA . LEU B 1 8 ? -25.062 -8.391 -8.711 1 25.83 8 LEU B CA 1
ATOM 1403 C C . LEU B 1 8 ? -23.766 -8.875 -9.328 1 25.83 8 LEU B C 1
ATOM 1405 O O . LEU B 1 8 ? -22.953 -9.531 -8.656 1 25.83 8 LEU B O 1
ATOM 1409 N N . LYS B 1 9 ? -23.812 -9.312 -10.555 1 24.5 9 LYS B N 1
ATOM 1410 C CA . LYS B 1 9 ? -22.719 -9.586 -11.484 1 24.5 9 LYS B CA 1
ATOM 1411 C C . LYS B 1 9 ? -21.609 -8.555 -11.336 1 24.5 9 LYS B C 1
ATOM 1413 O O . LYS B 1 9 ? -21.812 -7.367 -11.602 1 24.5 9 LYS B O 1
ATOM 1418 N N . PHE B 1 10 ? -20.828 -8.602 -10.383 1 25.44 10 PHE B N 1
ATOM 1419 C CA . PHE B 1 10 ? -19.609 -7.809 -10.477 1 25.44 10 PHE B CA 1
ATOM 1420 C C . PHE B 1 10 ? -18.938 -8.023 -11.828 1 25.44 10 PHE B C 1
ATOM 1422 O O . PHE B 1 10 ? -18.359 -9.078 -12.086 1 25.44 10 PHE B O 1
ATOM 1429 N N . LYS B 1 11 ? -19.562 -7.848 -12.938 1 27.52 11 LYS B N 1
ATOM 1430 C CA . LYS B 1 11 ? -19.016 -7.781 -14.289 1 27.52 11 LYS B CA 1
ATOM 1431 C C . LYS B 1 11 ? -17.641 -7.117 -14.281 1 27.52 11 LYS B C 1
ATOM 1433 O O . LYS B 1 11 ? -17.5 -5.953 -13.898 1 27.52 11 LYS B O 1
ATOM 1438 N N . MET B 1 12 ? -16.672 -7.832 -13.945 1 28.19 12 MET B N 1
ATOM 1439 C CA . MET B 1 12 ? -15.406 -7.246 -14.383 1 28.19 12 MET B CA 1
ATOM 1440 C C . MET B 1 12 ? -15.531 -6.656 -15.781 1 28.19 12 MET B C 1
ATOM 1442 O O . MET B 1 12 ? -15.875 -7.367 -16.734 1 28.19 12 MET B O 1
ATOM 1446 N N . LYS B 1 13 ? -16.172 -5.547 -15.945 1 31.22 13 LYS B N 1
ATOM 1447 C CA . LYS B 1 13 ? -16.219 -4.969 -17.281 1 31.22 13 LYS B CA 1
ATOM 1448 C C . LYS B 1 13 ? -14.922 -5.211 -18.031 1 31.22 13 LYS B C 1
ATOM 1450 O O . LYS B 1 13 ? -13.836 -5.137 -17.453 1 31.22 13 LYS B O 1
ATOM 1455 N N . PRO B 1 14 ? -14.914 -5.898 -19.141 1 28.38 14 PRO B N 1
ATOM 1456 C CA . PRO B 1 14 ? -13.812 -6.082 -20.094 1 28.38 14 PRO B CA 1
ATOM 1457 C C . PRO B 1 14 ? -12.812 -4.934 -20.062 1 28.38 14 PRO B C 1
ATOM 1459 O O . PRO B 1 14 ? -13.062 -3.902 -19.422 1 28.38 14 PRO B O 1
ATOM 1462 N N . ASN B 1 15 ? -11.867 -4.828 -21.156 1 32.84 15 ASN B N 1
ATOM 1463 C CA . ASN B 1 15 ? -10.945 -3.791 -21.609 1 32.84 15 ASN B CA 1
ATOM 1464 C C . ASN B 1 15 ? -11.531 -2.396 -21.391 1 32.84 15 ASN B C 1
ATOM 1466 O O . ASN B 1 15 ? -11.477 -1.557 -22.297 1 32.84 15 ASN B O 1
ATOM 1470 N N . GLY B 1 16 ? -12.586 -2.301 -20.859 1 29.83 16 GLY B N 1
ATOM 1471 C CA . GLY B 1 16 ? -13.078 -0.936 -20.938 1 29.83 16 GLY B CA 1
ATOM 1472 C C . GLY B 1 16 ? -12.047 0.1 -20.547 1 29.83 16 GLY B C 1
ATOM 1473 O O . GLY B 1 16 ? -11.273 -0.114 -19.594 1 29.83 16 GLY B O 1
ATOM 1474 N N . LYS B 1 17 ? -11.555 0.807 -21.453 1 32.41 17 LYS B N 1
ATOM 1475 C CA . LYS B 1 17 ? -10.914 2.064 -21.094 1 32.41 17 LYS B CA 1
ATOM 1476 C C . LYS B 1 17 ? -11.461 2.604 -19.781 1 32.41 17 LYS B C 1
ATOM 1478 O O . LYS B 1 17 ? -12.641 2.965 -19.688 1 32.41 17 LYS B O 1
ATOM 1483 N N . VAL B 1 18 ? -11.523 1.817 -18.766 1 32.31 18 VAL B N 1
ATOM 1484 C CA . VAL B 1 18 ? -11.945 2.549 -17.578 1 32.31 18 VAL B CA 1
ATOM 1485 C C . VAL B 1 18 ? -11.75 4.047 -17.797 1 32.31 18 VAL B C 1
ATOM 1487 O O . VAL B 1 18 ? -10.633 4.508 -18.047 1 32.31 18 VAL B O 1
ATOM 1490 N N . ASP B 1 19 ? -12.594 4.551 -18.531 1 32.78 19 ASP B N 1
ATOM 1491 C CA . ASP B 1 19 ? -12.633 6.008 -18.547 1 32.78 19 ASP B CA 1
ATOM 1492 C C . ASP B 1 19 ? -12.273 6.582 -17.172 1 32.78 19 ASP B C 1
ATOM 1494 O O . ASP B 1 19 ? -13.133 6.723 -16.312 1 32.78 19 ASP B O 1
ATOM 1498 N N . ALA B 1 20 ? -11.375 5.887 -16.531 1 37.47 20 ALA B N 1
ATOM 1499 C CA . ALA B 1 20 ? -10.922 6.668 -15.383 1 37.47 20 ALA B CA 1
ATOM 1500 C C . ALA B 1 20 ? -11.055 8.164 -15.648 1 37.47 20 ALA B C 1
ATOM 1502 O O . ALA B 1 20 ? -10.68 8.648 -16.719 1 37.47 20 ALA B O 1
ATOM 1503 N N . ALA B 1 21 ? -12.055 8.672 -15.273 1 39.81 21 ALA B N 1
ATOM 1504 C CA . ALA B 1 21 ? -11.961 10.125 -15.406 1 39.81 21 ALA B CA 1
ATOM 1505 C C . ALA B 1 21 ? -10.508 10.57 -15.578 1 39.81 21 ALA B C 1
ATOM 1507 O O . ALA B 1 21 ? -9.617 10.094 -14.875 1 39.81 21 ALA B O 1
ATOM 1508 N N . PRO B 1 22 ? -10.117 10.891 -16.766 1 47.38 22 PRO B N 1
ATOM 1509 C CA . PRO B 1 22 ? -8.734 11.328 -16.953 1 47.38 22 PRO B CA 1
ATOM 1510 C C . PRO B 1 22 ? -8.125 11.938 -15.695 1 47.38 22 PRO B C 1
ATOM 1512 O O . PRO B 1 22 ? -8.742 12.789 -15.062 1 47.38 22 PRO B O 1
ATOM 1515 N N . ALA B 1 23 ? -7.363 11.133 -14.938 1 61.34 23 ALA B N 1
ATOM 1516 C CA . ALA B 1 23 ? -6.602 11.82 -13.891 1 61.34 23 ALA B CA 1
ATOM 1517 C C . ALA B 1 23 ? -6.199 13.227 -14.336 1 61.34 23 ALA B C 1
ATOM 1519 O O . ALA B 1 23 ? -5.984 13.469 -15.531 1 61.34 23 ALA B O 1
ATOM 1520 N N . ASP B 1 24 ? -6.59 14.188 -13.57 1 81.38 24 ASP B N 1
ATOM 1521 C CA . ASP B 1 24 ? -6.27 15.594 -13.828 1 81.38 24 ASP B CA 1
ATOM 1522 C C . ASP B 1 24 ? -4.762 15.805 -13.906 1 81.38 24 ASP B C 1
ATOM 1524 O O . ASP B 1 24 ? -4.273 16.906 -13.656 1 81.38 24 ASP B O 1
ATOM 1528 N N . TYR B 1 25 ? -4.012 14.617 -14.094 1 92.25 25 TYR B N 1
ATOM 1529 C CA . TYR B 1 25 ? -2.568 14.734 -14.25 1 92.25 25 TYR B CA 1
ATOM 1530 C C . TYR B 1 25 ? -2.09 14 -15.492 1 92.25 25 TYR B C 1
ATOM 1532 O O . TYR B 1 25 ? -2.721 13.039 -15.93 1 92.25 25 TYR B O 1
ATOM 1540 N N . THR B 1 26 ? -1.007 14.492 -16.062 1 93.69 26 THR B N 1
ATOM 1541 C CA . THR B 1 26 ? -0.438 13.961 -17.297 1 93.69 26 THR B CA 1
ATOM 1542 C C . THR B 1 26 ? 0.667 12.953 -17 1 93.69 26 THR B C 1
ATOM 1544 O O . THR B 1 26 ? 1.121 12.844 -15.852 1 93.69 26 THR B O 1
ATOM 1547 N N . GLU B 1 27 ? 1.094 12.258 -18 1 94.38 27 GLU B N 1
ATOM 1548 C CA . GLU B 1 27 ? 2.201 11.312 -17.875 1 94.38 27 GLU B CA 1
ATOM 1549 C C . GLU B 1 27 ? 3.48 12.023 -17.438 1 94.38 27 GLU B C 1
ATOM 1551 O O . GLU B 1 27 ? 4.273 11.469 -16.672 1 94.38 27 GLU B O 1
ATOM 1556 N N . ALA B 1 28 ? 3.74 13.203 -17.969 1 94.88 28 ALA B N 1
ATOM 1557 C CA . ALA B 1 28 ? 4.902 13.992 -17.562 1 94.88 28 ALA B CA 1
ATOM 1558 C C . ALA B 1 28 ? 4.852 14.328 -16.078 1 94.88 28 ALA B C 1
ATOM 1560 O O . ALA B 1 28 ? 5.867 14.258 -15.383 1 94.88 28 ALA B O 1
ATOM 1561 N N . GLU B 1 29 ? 3.709 14.648 -15.578 1 96.31 29 GLU B N 1
ATOM 1562 C CA . GLU B 1 29 ? 3.523 14.961 -14.164 1 96.31 29 GLU B CA 1
ATOM 1563 C C . GLU B 1 29 ? 3.701 13.719 -13.297 1 96.31 29 GLU B C 1
ATOM 1565 O O . GLU B 1 29 ? 4.273 13.797 -12.211 1 96.31 29 GLU B O 1
ATOM 1570 N N . ILE B 1 30 ? 3.279 12.609 -13.797 1 95.94 30 ILE B N 1
ATOM 1571 C CA . ILE B 1 30 ? 3.479 11.344 -13.094 1 95.94 30 ILE B CA 1
ATOM 1572 C C . ILE B 1 30 ? 4.973 11.078 -12.922 1 95.94 30 ILE B C 1
ATOM 1574 O O . ILE B 1 30 ? 5.422 10.727 -11.828 1 95.94 30 ILE B O 1
ATOM 1578 N N . ASN B 1 31 ? 5.688 11.281 -13.93 1 95.31 31 ASN B N 1
ATOM 1579 C CA . ASN B 1 31 ? 7.125 11.047 -13.891 1 95.31 31 ASN B CA 1
ATOM 1580 C C . ASN B 1 31 ? 7.816 11.945 -12.875 1 95.31 31 ASN B C 1
ATOM 1582 O O . ASN B 1 31 ? 8.711 11.508 -12.148 1 95.31 31 ASN B O 1
ATOM 1586 N N . ILE B 1 32 ? 7.426 13.156 -12.82 1 95.69 32 ILE B N 1
ATOM 1587 C CA . ILE B 1 32 ? 7.988 14.109 -11.875 1 95.69 32 ILE B CA 1
ATOM 1588 C C . ILE B 1 32 ? 7.715 13.641 -10.445 1 95.69 32 ILE B C 1
ATOM 1590 O O . ILE B 1 32 ? 8.633 13.562 -9.625 1 95.69 32 ILE B O 1
ATOM 1594 N N . VAL B 1 33 ? 6.512 13.312 -10.156 1 96.44 33 VAL B N 1
ATOM 1595 C CA . VAL B 1 33 ? 6.078 12.969 -8.812 1 96.44 33 VAL B CA 1
ATOM 1596 C C . VAL B 1 33 ? 6.738 11.656 -8.375 1 96.44 33 VAL B C 1
ATOM 1598 O O . VAL B 1 33 ? 7.184 11.531 -7.23 1 96.44 33 VAL B O 1
ATOM 1601 N N . GLN B 1 34 ? 6.859 10.703 -9.234 1 95 34 GLN B N 1
ATOM 1602 C CA . GLN B 1 34 ? 7.457 9.414 -8.898 1 95 34 GLN B CA 1
ATOM 1603 C C . GLN B 1 34 ? 8.953 9.555 -8.633 1 95 34 GLN B C 1
ATOM 1605 O O . GLN B 1 34 ? 9.477 8.961 -7.695 1 95 34 GLN B O 1
ATOM 1610 N N . LYS B 1 35 ? 9.617 10.336 -9.414 1 94.06 35 LYS B N 1
ATOM 1611 C CA . LYS B 1 35 ? 11.047 10.57 -9.203 1 94.06 35 LYS B CA 1
ATOM 1612 C C . LYS B 1 35 ? 11.305 11.281 -7.879 1 94.06 35 LYS B C 1
ATOM 1614 O O . LYS B 1 35 ? 12.18 10.883 -7.113 1 94.06 35 LYS B O 1
ATOM 1619 N N . GLN B 1 36 ? 10.562 12.234 -7.641 1 94.31 36 GLN B N 1
ATOM 1620 C CA . GLN B 1 36 ? 10.75 13.023 -6.426 1 94.31 36 GLN B CA 1
ATOM 1621 C C . GLN B 1 36 ? 10.328 12.234 -5.191 1 94.31 36 GLN B C 1
ATOM 1623 O O . GLN B 1 36 ? 10.969 12.328 -4.141 1 94.31 36 GLN B O 1
ATOM 1628 N N . TRP B 1 37 ? 9.266 11.453 -5.297 1 94.19 37 TRP B N 1
ATOM 1629 C CA . TRP B 1 37 ? 8.805 10.656 -4.168 1 94.19 37 TRP B CA 1
ATOM 1630 C C . TRP B 1 37 ? 9.844 9.617 -3.773 1 94.19 37 TRP B C 1
ATOM 1632 O O . TRP B 1 37 ? 10 9.305 -2.59 1 94.19 37 TRP B O 1
ATOM 1642 N N . SER B 1 38 ? 10.539 9.031 -4.715 1 91 38 SER B N 1
ATOM 1643 C CA . SER B 1 38 ? 11.578 8.047 -4.422 1 91 38 SER B CA 1
ATOM 1644 C C . SER B 1 38 ? 12.633 8.625 -3.49 1 91 38 SER B C 1
ATOM 1646 O O . SER B 1 38 ? 13.164 7.922 -2.629 1 91 38 SER B O 1
ATOM 1648 N N . VAL B 1 39 ? 12.914 9.891 -3.639 1 90.25 39 VAL B N 1
ATOM 1649 C CA . VAL B 1 39 ? 13.875 10.57 -2.779 1 90.25 39 VAL B CA 1
ATOM 1650 C C . VAL B 1 39 ? 13.281 10.766 -1.386 1 90.25 39 VAL B C 1
ATOM 1652 O O . VAL B 1 39 ? 13.961 10.555 -0.378 1 90.25 39 VAL B O 1
ATOM 1655 N N . ALA B 1 40 ? 12.039 11.211 -1.321 1 93.19 40 ALA B N 1
ATOM 1656 C CA . ALA B 1 40 ? 11.367 11.391 -0.036 1 93.19 40 ALA B CA 1
ATOM 1657 C C . ALA B 1 40 ? 11.32 10.078 0.74 1 93.19 40 ALA B C 1
ATOM 1659 O O . ALA B 1 40 ? 11.531 10.055 1.954 1 93.19 40 ALA B O 1
ATOM 1660 N N . MET B 1 41 ? 11.102 8.977 0.072 1 91.31 41 MET B N 1
ATOM 1661 C CA . MET B 1 41 ? 10.984 7.656 0.694 1 91.31 41 MET B CA 1
ATOM 1662 C C . MET B 1 41 ? 12.312 7.215 1.29 1 91.31 41 MET B C 1
ATOM 1664 O O . MET B 1 41 ? 12.344 6.543 2.324 1 91.31 41 MET B O 1
ATOM 1668 N N . ARG B 1 42 ? 13.383 7.59 0.698 1 91.25 42 ARG B N 1
ATOM 1669 C CA . ARG B 1 42 ? 14.703 7.242 1.202 1 91.25 42 ARG B CA 1
ATOM 1670 C C . ARG B 1 42 ? 15 7.957 2.516 1 91.25 42 ARG B C 1
ATOM 1672 O O . ARG B 1 42 ? 15.867 7.539 3.279 1 91.25 42 ARG B O 1
ATOM 1679 N N . ASN B 1 43 ? 14.266 9.07 2.756 1 93.12 43 ASN B N 1
ATOM 1680 C CA . ASN B 1 43 ? 14.398 9.859 3.979 1 93.12 43 ASN B CA 1
ATOM 1681 C C . ASN B 1 43 ? 13.094 9.906 4.766 1 93.12 43 ASN B C 1
ATOM 1683 O O . ASN B 1 43 ? 12.742 10.938 5.336 1 93.12 43 ASN B O 1
ATOM 1687 N N . LEU B 1 44 ? 12.414 8.781 4.719 1 93.31 44 LEU B N 1
ATOM 1688 C CA . LEU B 1 44 ? 11.062 8.664 5.25 1 93.31 44 LEU B CA 1
ATOM 1689 C C . LEU B 1 44 ? 10.992 9.188 6.684 1 93.31 44 LEU B C 1
ATOM 1691 O O . LEU B 1 44 ? 10.141 10.016 7.008 1 93.31 44 LEU B O 1
ATOM 1695 N N . ASP B 1 45 ? 11.891 8.812 7.578 1 92.75 45 ASP B N 1
ATOM 1696 C CA . ASP B 1 45 ? 11.812 9.188 8.984 1 92.75 45 ASP B CA 1
ATOM 1697 C C . ASP B 1 45 ? 11.945 10.695 9.164 1 92.75 45 ASP B C 1
ATOM 1699 O O . ASP B 1 45 ? 11.141 11.32 9.859 1 92.75 45 ASP B O 1
ATOM 1703 N N . SER B 1 46 ? 12.961 11.242 8.484 1 95.38 46 SER B N 1
ATOM 1704 C CA . SER B 1 46 ? 13.203 12.672 8.633 1 95.38 46 SER B CA 1
ATOM 1705 C C . SER B 1 46 ? 12.102 13.492 7.969 1 95.38 46 SER B C 1
ATOM 1707 O O . SER B 1 46 ? 11.57 14.43 8.57 1 95.38 46 SER B O 1
ATOM 1709 N N . VAL B 1 47 ? 11.734 13.172 6.762 1 96.44 47 VAL B N 1
ATOM 1710 C CA . VAL B 1 47 ? 10.727 13.914 6.016 1 96.44 47 VAL B CA 1
ATOM 1711 C C . VAL B 1 47 ? 9.359 13.742 6.672 1 96.44 47 VAL B C 1
ATOM 1713 O O . VAL B 1 47 ? 8.594 14.703 6.809 1 96.44 47 VAL B O 1
ATOM 1716 N N . GLY B 1 48 ? 9.031 12.562 7.117 1 97.5 48 GLY B N 1
ATOM 1717 C CA . GLY B 1 48 ? 7.766 12.281 7.777 1 97.5 48 GLY B CA 1
ATOM 1718 C C . GLY B 1 48 ? 7.598 13.016 9.094 1 97.5 48 GLY B C 1
ATOM 1719 O O . GLY B 1 48 ? 6.531 13.562 9.375 1 97.5 48 GLY B O 1
ATOM 1720 N N . TYR B 1 49 ? 8.625 13.016 9.805 1 96.94 49 TYR B N 1
ATOM 1721 C CA . TYR B 1 49 ? 8.578 13.734 11.078 1 96.94 49 TYR B CA 1
ATOM 1722 C C . TYR B 1 49 ? 8.367 15.227 10.852 1 96.94 49 TYR B C 1
ATOM 1724 O O . TYR B 1 49 ? 7.605 15.867 11.586 1 96.94 49 TYR B O 1
ATOM 1732 N N . LYS B 1 50 ? 9.062 15.758 9.938 1 97.56 50 LYS B N 1
ATOM 1733 C CA . LYS B 1 50 ? 8.891 17.172 9.625 1 97.56 50 LYS B CA 1
ATOM 1734 C C . LYS B 1 50 ? 7.461 17.469 9.188 1 97.56 50 LYS B C 1
ATOM 1736 O O . LYS B 1 50 ? 6.883 18.484 9.602 1 97.56 50 LYS B O 1
ATOM 1741 N N . LEU B 1 51 ? 6.945 16.656 8.406 1 98.25 51 LEU B N 1
ATOM 1742 C CA . LEU B 1 51 ? 5.57 16.812 7.941 1 98.25 51 LEU B CA 1
ATOM 1743 C C . LEU B 1 51 ? 4.598 16.828 9.109 1 98.25 51 LEU B C 1
ATOM 1745 O O . LEU B 1 51 ? 3.771 17.734 9.227 1 98.25 51 LEU B O 1
ATOM 1749 N N . PHE B 1 52 ? 4.727 15.93 10.016 1 98.38 52 PHE B N 1
ATOM 1750 C CA . PHE B 1 52 ? 3.762 15.812 11.102 1 98.38 52 PHE B CA 1
ATOM 1751 C C . PHE B 1 52 ? 4.027 16.859 12.172 1 98.38 52 PHE B C 1
ATOM 1753 O O . PHE B 1 52 ? 3.107 17.281 12.883 1 98.38 52 PHE B O 1
ATOM 1760 N N . ALA B 1 53 ? 5.238 17.281 12.258 1 98.31 53 ALA B N 1
ATOM 1761 C CA . ALA B 1 53 ? 5.508 18.422 13.133 1 98.31 53 ALA B CA 1
ATOM 1762 C C . ALA B 1 53 ? 4.719 19.656 12.688 1 98.31 53 ALA B C 1
ATOM 1764 O O . ALA B 1 53 ? 4.195 20.391 13.516 1 98.31 53 ALA B O 1
ATOM 1765 N N . LYS B 1 54 ? 4.637 19.859 11.453 1 98.44 54 LYS B N 1
ATOM 1766 C CA . LYS B 1 54 ? 3.875 20.984 10.922 1 98.44 54 LYS B CA 1
ATOM 1767 C C . LYS B 1 54 ? 2.375 20.75 11.07 1 98.44 54 LYS B C 1
ATOM 1769 O O . LYS B 1 54 ? 1.63 21.672 11.414 1 98.44 54 LYS B O 1
ATOM 1774 N N . LEU B 1 55 ? 1.92 19.531 10.891 1 98.31 55 LEU B N 1
ATOM 1775 C CA . LEU B 1 55 ? 0.503 19.219 11.023 1 98.31 55 LEU B CA 1
ATOM 1776 C C . LEU B 1 55 ? 0.032 19.406 12.461 1 98.31 55 LEU B C 1
ATOM 1778 O O . LEU B 1 55 ? -1.076 19.891 12.695 1 98.31 55 LEU B O 1
ATOM 1782 N N . PHE B 1 56 ? 0.859 19.062 13.352 1 98.19 56 PHE B N 1
ATOM 1783 C CA . PHE B 1 56 ? 0.483 19.094 14.758 1 98.19 56 PHE B CA 1
ATOM 1784 C C . PHE B 1 56 ? 0.519 20.516 15.305 1 98.19 56 PHE B C 1
ATOM 1786 O O . PHE B 1 56 ? 0.16 20.75 16.469 1 98.19 56 PHE B O 1
ATOM 1793 N N . GLN B 1 57 ? 0.903 21.484 14.453 1 97.44 57 GLN B N 1
ATOM 1794 C CA . GLN B 1 57 ? 0.708 22.875 14.836 1 97.44 57 GLN B CA 1
ATOM 1795 C C . GLN B 1 57 ? -0.772 23.25 14.82 1 97.44 57 GLN B C 1
ATOM 1797 O O . GLN B 1 57 ? -1.18 24.219 15.461 1 97.44 57 GLN B O 1
ATOM 1802 N N . TYR B 1 58 ? -1.49 22.469 14.086 1 97.12 58 TYR B N 1
ATOM 1803 C CA . TYR B 1 58 ? -2.941 22.609 14.109 1 97.12 58 TYR B CA 1
ATOM 1804 C C . TYR B 1 58 ? -3.559 21.766 15.219 1 97.12 58 TYR B C 1
ATOM 1806 O O . TYR B 1 58 ? -3.604 20.547 15.117 1 97.12 58 TYR B O 1
ATOM 1814 N N . LYS B 1 59 ? -4.176 22.406 16.188 1 95.94 59 LYS B N 1
ATOM 1815 C CA . LYS B 1 59 ? -4.664 21.719 17.391 1 95.94 59 LYS B CA 1
ATOM 1816 C C . LYS B 1 59 ? -5.832 20.797 17.047 1 95.94 59 LYS B C 1
ATOM 1818 O O . LYS B 1 59 ? -5.984 19.734 17.656 1 95.94 59 LYS B O 1
ATOM 1823 N N . ASP B 1 60 ? -6.637 21.188 16.188 1 96.06 60 ASP B N 1
ATOM 1824 C CA . ASP B 1 60 ? -7.789 20.359 15.82 1 96.06 60 ASP B CA 1
ATOM 1825 C C . ASP B 1 60 ? -7.348 19.062 15.156 1 96.06 60 ASP B C 1
ATOM 1827 O O . ASP B 1 60 ? -8.031 18.047 15.258 1 96.06 60 ASP B O 1
ATOM 1831 N N . ILE B 1 61 ? -6.188 19.047 14.469 1 97.38 61 ILE B N 1
ATOM 1832 C CA . ILE B 1 61 ? -5.641 17.844 13.867 1 97.38 61 ILE B CA 1
ATOM 1833 C C . ILE B 1 61 ? -4.969 16.984 14.938 1 97.38 61 ILE B C 1
ATOM 1835 O O . ILE B 1 61 ? -5.215 15.781 15.031 1 97.38 61 ILE B O 1
ATOM 1839 N N . MET B 1 62 ? -4.176 17.672 15.727 1 97.69 62 MET B N 1
ATOM 1840 C CA . MET B 1 62 ? -3.477 16.953 16.781 1 97.69 62 MET B CA 1
ATOM 1841 C C . MET B 1 62 ? -4.465 16.234 17.703 1 97.69 62 MET B C 1
ATOM 1843 O O . MET B 1 62 ? -4.219 15.117 18.141 1 97.69 62 MET B O 1
ATOM 1847 N N . ALA B 1 63 ? -5.59 16.844 17.953 1 96.81 63 ALA B N 1
ATOM 1848 C CA . ALA B 1 63 ? -6.59 16.344 18.891 1 96.81 63 ALA B CA 1
ATOM 1849 C C . ALA B 1 63 ? -7.277 15.094 18.344 1 96.81 63 ALA B C 1
ATOM 1851 O O . ALA B 1 63 ? -7.965 14.383 19.078 1 96.81 63 ALA B O 1
ATOM 1852 N N . LYS B 1 64 ? -7.066 14.781 17.078 1 95.94 64 LYS B N 1
ATOM 1853 C CA . LYS B 1 64 ? -7.668 13.586 16.484 1 95.94 64 LYS B CA 1
ATOM 1854 C C . LYS B 1 64 ? -6.871 12.336 16.844 1 95.94 64 LYS B C 1
ATOM 1856 O O . LYS B 1 64 ? -7.355 11.219 16.672 1 95.94 64 LYS B O 1
ATOM 1861 N N . PHE B 1 65 ? -5.727 12.594 17.391 1 96.25 65 PHE B N 1
ATOM 1862 C CA . PHE B 1 65 ? -4.879 11.477 17.781 1 96.25 65 PHE B CA 1
ATOM 1863 C C . PHE B 1 65 ? -5.023 11.188 19.281 1 96.25 65 PHE B C 1
ATOM 1865 O O . PHE B 1 65 ? -4.641 12 20.109 1 96.25 65 PHE B O 1
ATOM 1872 N N . ASP B 1 66 ? -5.504 10.023 19.562 1 94.94 66 ASP B N 1
ATOM 1873 C CA . ASP B 1 66 ? -5.789 9.648 20.938 1 94.94 66 ASP B CA 1
ATOM 1874 C C . ASP B 1 66 ? -4.547 9.805 21.812 1 94.94 66 ASP B C 1
ATOM 1876 O O . ASP B 1 66 ? -4.637 10.242 22.969 1 94.94 66 ASP B O 1
ATOM 1880 N N . PHE B 1 67 ? -3.422 9.367 21.312 1 95.62 67 PHE B N 1
ATOM 1881 C CA . PHE B 1 67 ? -2.209 9.445 22.125 1 95.62 67 PHE B CA 1
ATOM 1882 C C . PHE B 1 67 ? -1.836 10.891 22.406 1 95.62 67 PHE B C 1
ATOM 1884 O O . PHE B 1 67 ? -1.286 11.203 23.469 1 95.62 67 PHE B O 1
ATOM 1891 N N . ALA B 1 68 ? -2.109 11.766 21.5 1 97.12 68 ALA B N 1
ATOM 1892 C CA . ALA B 1 68 ? -1.843 13.18 21.719 1 97.12 68 ALA B CA 1
ATOM 1893 C C . ALA B 1 68 ? -2.777 13.758 22.781 1 97.12 68 ALA B C 1
ATOM 1895 O O . ALA B 1 68 ? -2.357 14.555 23.625 1 97.12 68 ALA B O 1
ATOM 1896 N N . VAL B 1 69 ? -4.027 13.359 22.719 1 97 69 VAL B N 1
ATOM 1897 C CA . VAL B 1 69 ? -4.996 13.773 23.734 1 97 69 VAL B CA 1
ATOM 1898 C C . VAL B 1 69 ? -4.559 13.266 25.094 1 97 69 VAL B C 1
ATOM 1900 O O . VAL B 1 69 ? -4.57 14.016 26.078 1 97 69 VAL B O 1
ATOM 1903 N N . ALA B 1 70 ? -4.176 12.039 25.125 1 96.88 70 ALA B N 1
ATOM 1904 C CA . ALA B 1 70 ? -3.703 11.438 26.359 1 96.88 70 ALA B CA 1
ATOM 1905 C C . ALA B 1 70 ? -2.492 12.188 26.906 1 96.88 70 ALA B C 1
ATOM 1907 O O . ALA B 1 70 ? -2.283 12.242 28.125 1 96.88 70 ALA B O 1
ATOM 1908 N N . ASN B 1 71 ? -1.701 12.766 26.031 1 96.75 71 ASN B N 1
ATOM 1909 C CA . ASN B 1 71 ? -0.528 13.547 26.406 1 96.75 71 ASN B CA 1
ATOM 1910 C C . ASN B 1 71 ? -0.883 15.016 26.656 1 96.75 71 ASN B C 1
ATOM 1912 O O . ASN B 1 71 ? -0.007 15.883 26.641 1 96.75 71 ASN B O 1
ATOM 1916 N N . ASN B 1 72 ? -2.143 15.289 26.766 1 97.12 72 ASN B N 1
ATOM 1917 C CA . ASN B 1 72 ? -2.654 16.641 27 1 97.12 72 ASN B CA 1
ATOM 1918 C C . ASN B 1 72 ? -2.264 17.594 25.891 1 97.12 72 ASN B C 1
ATOM 1920 O O . ASN B 1 72 ? -1.926 18.75 26.141 1 97.12 72 ASN B O 1
ATOM 1924 N N . LEU B 1 73 ? -2.123 17.109 24.734 1 97.56 73 LEU B N 1
ATOM 1925 C CA . LEU B 1 73 ? -1.797 17.859 23.531 1 97.56 73 LEU B CA 1
ATOM 1926 C C . LEU B 1 73 ? -0.449 18.562 23.656 1 97.56 73 LEU B C 1
ATOM 1928 O O . LEU B 1 73 ? -0.244 19.641 23.094 1 97.56 73 LEU B O 1
ATOM 1932 N N . ASP B 1 74 ? 0.445 17.938 24.453 1 98.12 74 ASP B N 1
ATOM 1933 C CA . ASP B 1 74 ? 1.827 18.406 24.531 1 98.12 74 ASP B CA 1
ATOM 1934 C C . ASP B 1 74 ? 2.586 18.062 23.234 1 98.12 74 ASP B C 1
ATOM 1936 O O . ASP B 1 74 ? 2.711 16.891 22.875 1 98.12 74 ASP B O 1
ATOM 1940 N N . PHE B 1 75 ? 3.129 19.047 22.656 1 97.81 75 PHE B N 1
ATOM 1941 C CA . PHE B 1 75 ? 3.748 18.891 21.344 1 97.81 75 PHE B CA 1
ATOM 1942 C C . PHE B 1 75 ? 4.934 17.938 21.406 1 97.81 75 PHE B C 1
ATOM 1944 O O . PHE B 1 75 ? 4.996 16.969 20.656 1 97.81 75 PHE B O 1
ATOM 1951 N N . GLN B 1 76 ? 5.883 18.172 22.297 1 97.62 76 GLN B N 1
ATOM 1952 C CA . GLN B 1 76 ? 7.102 17.375 22.375 1 97.62 76 GLN B CA 1
ATOM 1953 C C . GLN B 1 76 ? 6.789 15.93 22.75 1 97.62 76 GLN B C 1
ATOM 1955 O O . GLN B 1 76 ? 7.328 15 22.141 1 97.62 76 GLN B O 1
ATOM 1960 N N . LYS B 1 77 ? 5.883 15.75 23.688 1 97.81 77 LYS B N 1
ATOM 1961 C CA . LYS B 1 77 ? 5.496 14.398 24.094 1 97.81 77 LYS B CA 1
ATOM 1962 C C . LYS B 1 77 ? 4.82 13.656 22.953 1 97.81 77 LYS B C 1
ATOM 1964 O O . LYS B 1 77 ? 5.078 12.469 22.734 1 97.81 77 LYS B O 1
ATOM 1969 N N . SER B 1 78 ? 4.016 14.359 22.234 1 97.75 78 SER B N 1
ATOM 1970 C CA . SER B 1 78 ? 3.287 13.75 21.125 1 97.75 78 SER B CA 1
ATOM 1971 C C . SER B 1 78 ? 4.223 13.391 19.969 1 97.75 78 SER B C 1
ATOM 1973 O O . SER B 1 78 ? 4.09 12.328 19.359 1 97.75 78 SER B O 1
ATOM 1975 N N . MET B 1 79 ? 5.219 14.227 19.719 1 97.56 79 MET B N 1
ATOM 1976 C CA . MET B 1 79 ? 6.148 13.977 18.625 1 97.56 79 MET B CA 1
ATOM 1977 C C . MET B 1 79 ? 7.07 12.805 18.953 1 97.56 79 MET B C 1
ATOM 1979 O O . MET B 1 79 ? 7.594 12.156 18.047 1 97.56 79 MET B O 1
ATOM 1983 N N . ASN B 1 80 ? 7.219 12.555 20.234 1 96.88 80 ASN B N 1
ATOM 1984 C CA . ASN B 1 80 ? 8.133 11.5 20.641 1 96.88 80 ASN B CA 1
ATOM 1985 C C . ASN B 1 80 ? 7.391 10.195 20.922 1 96.88 80 ASN B C 1
ATOM 1987 O O . ASN B 1 80 ? 8.008 9.195 21.297 1 96.88 80 ASN B O 1
ATOM 1991 N N . ASP B 1 81 ? 6.074 10.203 20.703 1 96.31 81 ASP B N 1
ATOM 1992 C CA . ASP B 1 81 ? 5.273 9 20.922 1 96.31 81 ASP B CA 1
ATOM 1993 C C . ASP B 1 81 ? 5.5 7.98 19.812 1 96.31 81 ASP B C 1
ATOM 1995 O O . ASP B 1 81 ? 5.449 8.32 18.641 1 96.31 81 ASP B O 1
ATOM 1999 N N . ALA B 1 82 ? 5.734 6.699 20.141 1 94 82 ALA B N 1
ATOM 2000 C CA . ALA B 1 82 ? 6.023 5.637 19.188 1 94 82 ALA B CA 1
ATOM 2001 C C . ALA B 1 82 ? 4.844 5.414 18.25 1 94 82 ALA B C 1
ATOM 2003 O O . ALA B 1 82 ? 5.031 5.039 17.078 1 94 82 ALA B O 1
ATOM 2004 N N . ARG B 1 83 ? 3.693 5.703 18.719 1 94.31 83 ARG B N 1
ATOM 2005 C CA . ARG B 1 83 ? 2.496 5.52 17.906 1 94.31 83 ARG B CA 1
ATOM 2006 C C . ARG B 1 83 ? 2.48 6.496 16.734 1 94.31 83 ARG B C 1
ATOM 2008 O O . ARG B 1 83 ? 1.903 6.199 15.68 1 94.31 83 ARG B O 1
ATOM 2015 N N . LEU B 1 84 ? 3.055 7.602 16.906 1 96.56 84 LEU B N 1
ATOM 2016 C CA . LEU B 1 84 ? 3.164 8.539 15.797 1 96.56 84 LEU B CA 1
ATOM 2017 C C . LEU B 1 84 ? 4.121 8.016 14.734 1 96.56 84 LEU B C 1
ATOM 2019 O O . LEU B 1 84 ? 3.846 8.109 13.539 1 96.56 84 LEU B O 1
ATOM 2023 N N . SER B 1 85 ? 5.223 7.477 15.148 1 94.31 85 SER B N 1
ATOM 2024 C CA . SER B 1 85 ? 6.199 6.926 14.219 1 94.31 85 SER B CA 1
ATOM 2025 C C . SER B 1 85 ? 5.59 5.82 13.367 1 94.31 85 SER B C 1
ATOM 2027 O O . SER B 1 85 ? 5.828 5.758 12.156 1 94.31 85 SER B O 1
ATOM 2029 N N . PHE B 1 86 ? 4.797 5.016 13.984 1 92.5 86 PHE B N 1
ATOM 2030 C CA . PHE B 1 86 ? 4.117 3.959 13.242 1 92.5 86 PHE B CA 1
ATOM 2031 C C . PHE B 1 86 ? 3.145 4.547 12.227 1 92.5 86 PHE B C 1
ATOM 2033 O O . PHE B 1 86 ? 3.074 4.09 11.086 1 92.5 86 PHE B O 1
ATOM 2040 N N . HIS B 1 87 ? 2.445 5.504 12.719 1 95.19 87 HIS B N 1
ATOM 2041 C CA . HIS B 1 87 ? 1.471 6.117 11.82 1 95.19 87 HIS B CA 1
ATOM 2042 C C . HIS B 1 87 ? 2.158 6.773 10.625 1 95.19 87 HIS B C 1
ATOM 2044 O O . HIS B 1 87 ? 1.678 6.676 9.5 1 95.19 87 HIS B O 1
ATOM 2050 N N . ILE B 1 88 ? 3.262 7.402 10.828 1 96.56 88 ILE B N 1
ATOM 2051 C CA . ILE B 1 88 ? 4.023 8.047 9.766 1 96.56 88 ILE B CA 1
ATOM 2052 C C . ILE B 1 88 ? 4.453 7.012 8.734 1 96.56 88 ILE B C 1
ATOM 2054 O O . ILE B 1 88 ? 4.312 7.23 7.527 1 96.56 88 ILE B O 1
ATOM 2058 N N . ARG B 1 89 ? 4.91 5.953 9.164 1 94.5 89 ARG B N 1
ATOM 2059 C CA . ARG B 1 89 ? 5.34 4.887 8.258 1 94.5 89 ARG B CA 1
ATOM 2060 C C . ARG B 1 89 ? 4.172 4.375 7.422 1 94.5 89 ARG B C 1
ATOM 2062 O O . ARG B 1 89 ? 4.309 4.16 6.219 1 94.5 89 ARG B O 1
ATOM 2069 N N . ARG B 1 90 ? 3.051 4.203 8.039 1 94.31 90 ARG B N 1
ATOM 2070 C CA . ARG B 1 90 ? 1.854 3.762 7.328 1 94.31 90 ARG B CA 1
ATOM 2071 C C . ARG B 1 90 ? 1.467 4.754 6.238 1 94.31 90 ARG B C 1
ATOM 2073 O O . ARG B 1 90 ? 1.156 4.359 5.113 1 94.31 90 ARG B O 1
ATOM 2080 N N . VAL B 1 91 ? 1.477 5.977 6.645 1 96.88 91 VAL B N 1
ATOM 2081 C CA . VAL B 1 91 ? 1.071 7.02 5.711 1 96.88 91 VAL B CA 1
ATOM 2082 C C . VAL B 1 91 ? 2.023 7.043 4.516 1 96.88 91 VAL B C 1
ATOM 2084 O O . VAL B 1 91 ? 1.582 7.062 3.363 1 96.88 91 VAL B O 1
ATOM 2087 N N . PHE B 1 92 ? 3.307 6.941 4.707 1 96.69 92 PHE B N 1
ATOM 2088 C CA . PHE B 1 92 ? 4.297 7.031 3.639 1 96.69 92 PHE B CA 1
ATOM 2089 C C . PHE B 1 92 ? 4.238 5.801 2.742 1 96.69 92 PHE B C 1
ATOM 2091 O O . PHE B 1 92 ? 4.34 5.91 1.519 1 96.69 92 PHE B O 1
ATOM 2098 N N . HIS B 1 93 ? 3.998 4.707 3.314 1 93.75 93 HIS B N 1
ATOM 2099 C CA . HIS B 1 93 ? 3.918 3.508 2.488 1 93.75 93 HIS B CA 1
ATOM 2100 C C . HIS B 1 93 ? 2.621 3.479 1.685 1 93.75 93 HIS B C 1
ATOM 2102 O O . HIS B 1 93 ? 2.598 2.98 0.557 1 93.75 93 HIS B O 1
ATOM 2108 N N . THR B 1 94 ? 1.546 4.023 2.281 1 95.25 94 THR B N 1
ATOM 2109 C CA . THR B 1 94 ? 0.298 4.145 1.536 1 95.25 94 THR B CA 1
ATOM 2110 C C . THR B 1 94 ? 0.453 5.129 0.379 1 95.25 94 THR B C 1
ATOM 2112 O O . THR B 1 94 ? 0.058 4.832 -0.751 1 95.25 94 THR B O 1
ATOM 2115 N N . ILE B 1 95 ? 1.093 6.203 0.589 1 96.69 95 ILE B N 1
ATOM 2116 C CA . ILE B 1 95 ? 1.346 7.176 -0.47 1 96.69 95 ILE B CA 1
ATOM 2117 C C . ILE B 1 95 ? 2.273 6.562 -1.519 1 96.69 95 ILE B C 1
ATOM 2119 O O . ILE B 1 95 ? 2.09 6.777 -2.719 1 96.69 95 ILE B O 1
ATOM 2123 N N . ASN B 1 96 ? 3.223 5.836 -1.085 1 94.88 96 ASN B N 1
ATOM 2124 C CA . ASN B 1 96 ? 4.109 5.152 -2.02 1 94.88 96 ASN B CA 1
ATOM 2125 C C . ASN B 1 96 ? 3.332 4.254 -2.977 1 94.88 96 ASN B C 1
ATOM 2127 O O . ASN B 1 96 ? 3.588 4.25 -4.18 1 94.88 96 ASN B O 1
ATOM 2131 N N . THR B 1 97 ? 2.43 3.502 -2.43 1 94.31 97 THR B N 1
ATOM 2132 C CA . THR B 1 97 ? 1.603 2.625 -3.25 1 94.31 97 THR B CA 1
ATOM 2133 C C . THR B 1 97 ? 0.773 3.436 -4.242 1 94.31 97 THR B C 1
ATOM 2135 O O . THR B 1 97 ? 0.741 3.123 -5.434 1 94.31 97 THR B O 1
ATOM 2138 N N . VAL B 1 98 ? 0.175 4.504 -3.803 1 95.62 98 VAL B N 1
ATOM 2139 C CA . VAL B 1 98 ? -0.665 5.367 -4.629 1 95.62 98 VAL B CA 1
ATOM 2140 C C . VAL B 1 98 ? 0.177 6.004 -5.73 1 95.62 98 VAL B C 1
ATOM 2142 O O . VAL B 1 98 ? -0.172 5.93 -6.91 1 95.62 98 VAL B O 1
ATOM 2145 N N . VAL B 1 99 ? 1.313 6.531 -5.395 1 95.62 99 VAL B N 1
ATOM 2146 C CA . VAL B 1 99 ? 2.182 7.238 -6.328 1 95.62 99 VAL B CA 1
ATOM 2147 C C . VAL B 1 99 ? 2.73 6.262 -7.367 1 95.62 99 VAL B C 1
ATOM 2149 O O . VAL B 1 99 ? 2.846 6.598 -8.547 1 95.62 99 VAL B O 1
ATOM 2152 N N . SER B 1 100 ? 2.977 5.09 -6.973 1 94.06 100 SER B N 1
ATOM 2153 C CA . SER B 1 100 ? 3.561 4.094 -7.867 1 94.06 100 SER B CA 1
ATOM 2154 C C . SER B 1 100 ? 2.527 3.561 -8.852 1 94.06 100 SER B C 1
ATOM 2156 O O . SER B 1 100 ? 2.883 2.994 -9.891 1 94.06 100 SER B O 1
ATOM 2158 N N . CYS B 1 101 ? 1.262 3.795 -8.523 1 93.69 101 CYS B N 1
ATOM 2159 C CA . CYS B 1 101 ? 0.214 3.197 -9.344 1 93.69 101 CYS B CA 1
ATOM 2160 C C . CYS B 1 101 ? -0.693 4.27 -9.938 1 93.69 101 CYS B C 1
ATOM 2162 O O . CYS B 1 101 ? -1.858 4.008 -10.234 1 93.69 101 CYS B O 1
ATOM 2164 N N . LEU B 1 102 ? -0.215 5.406 -10.148 1 94.5 102 LEU B N 1
ATOM 2165 C CA . LEU B 1 102 ? -1.016 6.543 -10.594 1 94.5 102 LEU B CA 1
ATOM 2166 C C . LEU B 1 102 ? -1.631 6.273 -11.961 1 94.5 102 LEU B C 1
ATOM 2168 O O . LEU B 1 102 ? -2.664 6.852 -12.305 1 94.5 102 LEU B O 1
ATOM 2172 N N . ASN B 1 103 ? -1.09 5.402 -12.75 1 91.75 103 ASN B N 1
ATOM 2173 C CA . ASN B 1 103 ? -1.627 5.082 -14.07 1 91.75 103 ASN B CA 1
ATOM 2174 C C . ASN B 1 103 ? -2.785 4.09 -13.977 1 91.75 103 ASN B C 1
ATOM 2176 O O . ASN B 1 103 ? -3.404 3.76 -14.984 1 91.75 103 ASN B O 1
ATOM 2180 N N . ASP B 1 104 ? -3.1 3.695 -12.789 1 90.88 104 ASP B N 1
ATOM 2181 C CA . ASP B 1 104 ? -4.227 2.809 -12.523 1 90.88 104 ASP B CA 1
ATOM 2182 C C . ASP B 1 104 ? -5.285 3.508 -11.672 1 90.88 104 ASP B C 1
ATOM 2184 O O . ASP B 1 104 ? -5.348 3.301 -10.461 1 90.88 104 ASP B O 1
ATOM 2188 N N . GLY B 1 105 ? -6.117 4.164 -12.312 1 90.56 105 GLY B N 1
ATOM 2189 C CA . GLY B 1 105 ? -7.098 4.992 -11.625 1 90.56 105 GLY B CA 1
ATOM 2190 C C . GLY B 1 105 ? -8.031 4.199 -10.734 1 90.56 105 GLY B C 1
ATOM 2191 O O . GLY B 1 105 ? -8.367 4.641 -9.633 1 90.56 105 GLY B O 1
ATOM 2192 N N . ASP B 1 106 ? -8.43 3.07 -11.125 1 89.88 106 ASP B N 1
ATOM 2193 C CA . ASP B 1 106 ? -9.336 2.229 -10.352 1 89.88 106 ASP B CA 1
ATOM 2194 C C . ASP B 1 106 ? -8.688 1.766 -9.055 1 89.88 106 ASP B C 1
ATOM 2196 O O . ASP B 1 106 ? -9.312 1.778 -7.996 1 89.88 106 ASP B O 1
ATOM 2200 N N . PHE B 1 107 ? -7.496 1.37 -9.195 1 90.25 107 PHE B N 1
ATOM 2201 C CA . PHE B 1 107 ? -6.781 0.899 -8.008 1 90.25 107 PHE B CA 1
ATOM 2202 C C . PHE B 1 107 ? -6.562 2.039 -7.023 1 90.25 107 PHE B C 1
ATOM 2204 O O . PHE B 1 107 ? -6.801 1.884 -5.824 1 90.25 107 PHE B O 1
ATOM 2211 N N . VAL B 1 108 ? -6.074 3.15 -7.516 1 94.19 108 VAL B N 1
ATOM 2212 C CA . VAL B 1 108 ? -5.82 4.324 -6.688 1 94.19 108 VAL B CA 1
ATOM 2213 C C . VAL B 1 108 ? -7.105 4.738 -5.973 1 94.19 108 VAL B C 1
ATOM 2215 O O . VAL B 1 108 ? -7.105 4.953 -4.758 1 94.19 108 VAL B O 1
ATOM 2218 N N . ALA B 1 109 ? -8.164 4.789 -6.672 1 94.06 109 ALA B N 1
ATOM 2219 C CA . ALA B 1 109 ? -9.445 5.168 -6.082 1 94.06 109 ALA B CA 1
ATOM 2220 C C . ALA B 1 109 ? -9.852 4.195 -4.977 1 94.06 109 ALA B C 1
ATOM 2222 O O . ALA B 1 109 ? -10.219 4.617 -3.873 1 94.06 109 ALA B O 1
ATOM 2223 N N . SER B 1 110 ? -9.758 2.971 -5.23 1 93.12 110 SER B N 1
ATOM 2224 C CA . SER B 1 110 ? -10.148 1.949 -4.266 1 93.12 110 SER B CA 1
ATOM 2225 C C . SER B 1 110 ? -9.305 2.033 -2.998 1 93.12 110 SER B C 1
ATOM 2227 O O . SER B 1 110 ? -9.828 1.94 -1.887 1 93.12 110 SER B O 1
ATOM 2229 N N . GLN B 1 111 ? -8.008 2.143 -3.191 1 94.44 111 GLN B N 1
ATOM 2230 C CA . GLN B 1 111 ? -7.094 2.234 -2.061 1 94.44 111 GLN B CA 1
ATOM 2231 C C . GLN B 1 111 ? -7.414 3.445 -1.188 1 94.44 111 GLN B C 1
ATOM 2233 O O . GLN B 1 111 ? -7.496 3.33 0.037 1 94.44 111 GLN B O 1
ATOM 2238 N N . LEU B 1 112 ? -7.645 4.555 -1.761 1 96.19 112 LEU B N 1
ATOM 2239 C CA . LEU B 1 112 ? -7.863 5.797 -1.03 1 96.19 112 LEU B CA 1
ATOM 2240 C C . LEU B 1 112 ? -9.258 5.824 -0.407 1 96.19 112 LEU B C 1
ATOM 2242 O O . LEU B 1 112 ? -9.445 6.387 0.673 1 96.19 112 LEU B O 1
ATOM 2246 N N . GLU B 1 113 ? -10.195 5.227 -1.081 1 95.88 113 GLU B N 1
ATOM 2247 C CA . GLU B 1 113 ? -11.516 5.09 -0.476 1 95.88 113 GLU B CA 1
ATOM 2248 C C . GLU B 1 113 ? -11.453 4.254 0.799 1 95.88 113 GLU B C 1
ATOM 2250 O O . GLU B 1 113 ? -12.094 4.586 1.797 1 95.88 113 GLU B O 1
ATOM 2255 N N . HIS B 1 114 ? -10.703 3.217 0.769 1 94.56 114 HIS B N 1
ATOM 2256 C CA . HIS B 1 114 ? -10.516 2.381 1.95 1 94.56 114 HIS B CA 1
ATOM 2257 C C . HIS B 1 114 ? -9.891 3.172 3.094 1 94.56 114 HIS B C 1
ATOM 2259 O O . HIS B 1 114 ? -10.391 3.143 4.223 1 94.56 114 HIS B O 1
ATOM 2265 N N . VAL B 1 115 ? -8.859 3.912 2.803 1 95.88 115 VAL B N 1
ATOM 2266 C CA . VAL B 1 115 ? -8.18 4.707 3.82 1 95.88 115 VAL B CA 1
ATOM 2267 C C . VAL B 1 115 ? -9.102 5.816 4.316 1 95.88 115 VAL B C 1
ATOM 2269 O O . VAL B 1 115 ? -9.141 6.113 5.512 1 95.88 115 VAL B O 1
ATOM 2272 N N . GLY B 1 116 ? -9.781 6.402 3.383 1 96.25 116 GLY B N 1
ATOM 2273 C CA . GLY B 1 116 ? -10.75 7.426 3.748 1 96.25 116 GLY B CA 1
ATOM 2274 C C . GLY B 1 116 ? -11.805 6.93 4.719 1 96.25 116 GLY B C 1
ATOM 2275 O O . GLY B 1 116 ? -12.164 7.633 5.664 1 96.25 116 GLY B O 1
ATOM 2276 N N . ALA B 1 117 ? -12.32 5.789 4.512 1 94.5 117 ALA B N 1
ATOM 2277 C CA . ALA B 1 117 ? -13.336 5.203 5.387 1 94.5 117 ALA B CA 1
ATOM 2278 C C . ALA B 1 117 ? -12.797 5.02 6.805 1 94.5 117 ALA B C 1
ATOM 2280 O O . ALA B 1 117 ? -13.5 5.281 7.781 1 94.5 117 ALA B O 1
ATOM 2281 N N . ILE B 1 118 ? -11.562 4.59 6.938 1 92.94 118 ILE B N 1
ATOM 2282 C CA . ILE B 1 118 ? -10.945 4.414 8.25 1 92.94 118 ILE B CA 1
ATOM 2283 C C . ILE B 1 118 ? -10.836 5.766 8.953 1 92.94 118 ILE B C 1
ATOM 2285 O O . ILE B 1 118 ? -11.219 5.902 10.117 1 92.94 118 ILE B O 1
ATOM 2289 N N . HIS B 1 119 ? -10.406 6.766 8.234 1 96.06 119 HIS B N 1
ATOM 2290 C CA . HIS B 1 119 ? -10.195 8.078 8.836 1 96.06 119 HIS B CA 1
ATOM 2291 C C . HIS B 1 119 ? -11.523 8.766 9.141 1 96.06 119 HIS B C 1
ATOM 2293 O O . HIS B 1 119 ? -11.594 9.633 10.016 1 96.06 119 HIS B O 1
ATOM 2299 N N . ALA B 1 120 ? -12.547 8.414 8.383 1 94.69 120 ALA B N 1
ATOM 2300 C CA . ALA B 1 120 ? -13.867 8.969 8.656 1 94.69 120 ALA B CA 1
ATOM 2301 C C . ALA B 1 120 ? -14.336 8.609 10.062 1 94.69 120 ALA B C 1
ATOM 2303 O O . ALA B 1 120 ? -15.023 9.391 10.719 1 94.69 120 ALA B O 1
ATOM 2304 N N . GLU B 1 121 ? -13.922 7.496 10.5 1 92.12 121 GLU B N 1
ATOM 2305 C CA . GLU B 1 121 ? -14.273 7.062 11.844 1 92.12 121 GLU B CA 1
ATOM 2306 C C . GLU B 1 121 ? -13.641 7.969 12.898 1 92.12 121 GLU B C 1
ATOM 2308 O O . GLU B 1 121 ? -14.133 8.055 14.023 1 92.12 121 GLU B O 1
ATOM 2313 N N . TYR B 1 122 ? -12.609 8.641 12.484 1 92.75 122 TYR B N 1
ATOM 2314 C CA . TYR B 1 122 ? -11.938 9.555 13.406 1 92.75 122 TYR B CA 1
ATOM 2315 C C . TYR B 1 122 ? -12.336 11 13.125 1 92.75 122 TYR B C 1
ATOM 2317 O O . TYR B 1 122 ? -11.719 11.93 13.648 1 92.75 122 TYR B O 1
ATOM 2325 N N . GLY B 1 123 ? -13.297 11.188 12.227 1 93.31 123 GLY B N 1
ATOM 2326 C CA . GLY B 1 123 ? -13.859 12.508 12.008 1 93.31 123 GLY B CA 1
ATOM 2327 C C . GLY B 1 123 ? -13.102 13.312 10.977 1 93.31 123 GLY B C 1
ATOM 2328 O O . GLY B 1 123 ? -13.016 14.539 11.07 1 93.31 123 GLY B O 1
ATOM 2329 N N . LEU B 1 124 ? -12.539 12.695 10.055 1 95.62 124 LEU B N 1
ATOM 2330 C CA . LEU B 1 124 ? -11.852 13.367 8.961 1 95.62 124 LEU B CA 1
ATOM 2331 C C . LEU B 1 124 ? -12.766 14.391 8.297 1 95.62 124 LEU B C 1
ATOM 2333 O O . LEU B 1 124 ? -13.938 14.102 8.016 1 95.62 124 LEU B O 1
ATOM 2337 N N . GLN B 1 125 ? -12.266 15.625 8.086 1 95.12 125 GLN B N 1
ATOM 2338 C CA . GLN B 1 125 ? -12.977 16.703 7.414 1 95.12 125 GLN B CA 1
ATOM 2339 C C . GLN B 1 125 ? -12.172 17.234 6.23 1 95.12 125 GLN B C 1
ATOM 2341 O O . GLN B 1 125 ? -10.953 17.062 6.164 1 95.12 125 GLN B O 1
ATOM 2346 N N . ALA B 1 126 ? -12.898 17.906 5.348 1 95.94 126 ALA B N 1
ATOM 2347 C CA . ALA B 1 126 ? -12.266 18.516 4.184 1 95.94 126 ALA B CA 1
ATOM 2348 C C . ALA B 1 126 ? -11.172 19.5 4.598 1 95.94 126 ALA B C 1
ATOM 2350 O O . ALA B 1 126 ? -10.141 19.609 3.932 1 95.94 126 ALA B O 1
ATOM 2351 N N . THR B 1 127 ? -11.406 20.141 5.66 1 96.5 127 THR B N 1
ATOM 2352 C CA . THR B 1 127 ? -10.445 21.125 6.141 1 96.5 127 THR B CA 1
ATOM 2353 C C . THR B 1 127 ? -9.133 20.453 6.551 1 96.5 127 THR B C 1
ATOM 2355 O O . THR B 1 127 ? -8.055 21.031 6.379 1 96.5 127 THR B O 1
ATOM 2358 N N . HIS B 1 128 ? -9.164 19.266 7.152 1 97.25 128 HIS B N 1
ATOM 2359 C CA . HIS B 1 128 ? -7.965 18.516 7.508 1 97.25 128 HIS B CA 1
ATOM 2360 C C . HIS B 1 128 ? -7.121 18.203 6.277 1 97.25 128 HIS B C 1
ATOM 2362 O O . HIS B 1 128 ? -5.898 18.344 6.305 1 97.25 128 HIS B O 1
ATOM 2368 N N . LEU B 1 129 ? -7.781 17.859 5.223 1 97.12 129 LEU B N 1
ATOM 2369 C CA . LEU B 1 129 ? -7.066 17.469 4.012 1 97.12 129 LEU B CA 1
ATOM 2370 C C . LEU B 1 129 ? -6.512 18.703 3.297 1 97.12 129 LEU B C 1
ATOM 2372 O O . LEU B 1 129 ? -5.449 18.625 2.672 1 97.12 129 LEU B O 1
ATOM 2376 N N . ALA B 1 130 ? -7.223 19.844 3.354 1 97.25 130 ALA B N 1
ATOM 2377 C CA . ALA B 1 130 ? -6.676 21.078 2.824 1 97.25 130 ALA B CA 1
ATOM 2378 C C . ALA B 1 130 ? -5.387 21.469 3.541 1 97.25 130 ALA B C 1
ATOM 2380 O O . ALA B 1 130 ? -4.41 21.875 2.904 1 97.25 130 ALA B O 1
ATOM 2381 N N . ARG B 1 131 ? -5.375 21.297 4.812 1 97.69 131 ARG B N 1
ATOM 2382 C CA . ARG B 1 131 ? -4.18 21.578 5.598 1 97.69 131 ARG B CA 1
ATOM 2383 C C . ARG B 1 131 ? -3.066 20.594 5.277 1 97.69 131 ARG B C 1
ATOM 2385 O O . ARG B 1 131 ? -1.898 20.984 5.172 1 97.69 131 ARG B O 1
ATOM 2392 N N . PHE B 1 132 ? -3.428 19.391 5.141 1 98.25 132 PHE B N 1
ATOM 2393 C CA . PHE B 1 132 ? -2.459 18.375 4.754 1 98.25 132 PHE B CA 1
ATOM 2394 C C . PHE B 1 132 ? -1.789 18.734 3.436 1 98.25 132 PHE B C 1
ATOM 2396 O O . PHE B 1 132 ? -0.572 18.594 3.295 1 98.25 132 PHE B O 1
ATOM 2403 N N . LYS B 1 133 ? -2.549 19.141 2.486 1 97.56 133 LYS B N 1
ATOM 2404 C CA . LYS B 1 133 ? -2.002 19.531 1.193 1 97.56 133 LYS B CA 1
ATOM 2405 C C . LYS B 1 133 ? -0.967 20.656 1.352 1 97.56 133 LYS B C 1
ATOM 2407 O O . LYS B 1 133 ? 0.137 20.562 0.812 1 97.56 133 LYS B O 1
ATOM 2412 N N . ASP B 1 134 ? -1.306 21.656 2.076 1 97.69 134 ASP B N 1
ATOM 2413 C CA . ASP B 1 134 ? -0.406 22.781 2.281 1 97.69 134 ASP B CA 1
ATOM 2414 C C . ASP B 1 134 ? 0.9 22.344 2.934 1 97.69 134 ASP B C 1
ATOM 2416 O O . ASP B 1 134 ? 1.985 22.688 2.467 1 97.69 134 ASP B O 1
ATOM 2420 N N . VAL B 1 135 ? 0.759 21.609 3.916 1 98 135 VAL B N 1
ATOM 2421 C CA . VAL B 1 135 ? 1.911 21.156 4.688 1 98 135 VAL B CA 1
ATOM 2422 C C . VAL B 1 135 ? 2.766 20.203 3.84 1 98 135 VAL B C 1
ATOM 2424 O O . VAL B 1 135 ? 3.996 20.281 3.869 1 98 135 VAL B O 1
ATOM 2427 N N . MET B 1 136 ? 2.172 19.328 3.115 1 97.19 136 MET B N 1
ATOM 2428 C CA . MET B 1 136 ? 2.893 18.391 2.252 1 97.19 136 MET B CA 1
ATOM 2429 C C . MET B 1 136 ? 3.727 19.141 1.217 1 97.19 136 MET B C 1
ATOM 2431 O O . MET B 1 136 ? 4.91 18.859 1.037 1 97.19 136 MET B O 1
ATOM 2435 N N . LEU B 1 137 ? 3.135 20.094 0.544 1 96.38 137 LEU B N 1
ATOM 2436 C CA . LEU B 1 137 ? 3.84 20.859 -0.479 1 96.38 137 LEU B CA 1
ATOM 2437 C C . LEU B 1 137 ? 5.004 21.625 0.128 1 96.38 137 LEU B C 1
ATOM 2439 O O . LEU B 1 137 ? 6.098 21.672 -0.444 1 96.38 137 LEU B O 1
ATOM 2443 N N . GLU B 1 138 ? 4.762 22.188 1.243 1 95.94 138 GLU B N 1
ATOM 2444 C CA . GLU B 1 138 ? 5.832 22.906 1.933 1 95.94 138 GLU B CA 1
ATOM 2445 C C . GLU B 1 138 ? 6.973 21.969 2.312 1 95.94 138 GLU B C 1
ATOM 2447 O O . GLU B 1 138 ? 8.148 22.297 2.137 1 95.94 138 GLU B O 1
ATOM 2452 N N . THR B 1 139 ? 6.613 20.828 2.852 1 96.12 139 THR B N 1
ATOM 2453 C CA . THR B 1 139 ? 7.605 19.859 3.297 1 96.12 139 THR B CA 1
ATOM 2454 C C . THR B 1 139 ? 8.43 19.344 2.119 1 96.12 139 THR B C 1
ATOM 2456 O O . THR B 1 139 ? 9.648 19.219 2.213 1 96.12 139 THR B O 1
ATOM 2459 N N . LEU B 1 140 ? 7.812 19.047 1.007 1 94.5 140 LEU B N 1
ATOM 2460 C CA . LEU B 1 140 ? 8.508 18.562 -0.182 1 94.5 140 LEU B CA 1
ATOM 2461 C C . LEU B 1 140 ? 9.414 19.641 -0.757 1 94.5 140 LEU B C 1
ATOM 2463 O O . LEU B 1 140 ? 10.516 19.359 -1.22 1 94.5 140 LEU B O 1
ATOM 2467 N N . GLU B 1 141 ? 8.969 20.844 -0.756 1 93.5 141 GLU B N 1
ATOM 2468 C CA . GLU B 1 141 ? 9.797 21.953 -1.212 1 93.5 141 GLU B CA 1
ATOM 2469 C C . GLU B 1 141 ? 11.078 22.078 -0.386 1 93.5 141 GLU B C 1
ATOM 2471 O O . GLU B 1 141 ? 12.156 22.312 -0.933 1 93.5 141 GLU B O 1
ATOM 2476 N N . GLU B 1 142 ? 10.961 21.922 0.847 1 92.62 142 GLU B N 1
ATOM 2477 C CA . GLU B 1 142 ? 12.117 21.984 1.731 1 92.62 142 GLU B CA 1
ATOM 2478 C C . GLU B 1 142 ? 13.055 20.812 1.501 1 92.62 142 GLU B C 1
ATOM 2480 O O . GLU B 1 142 ? 14.281 20.938 1.61 1 92.62 142 GLU B O 1
ATOM 2485 N N . ALA B 1 143 ? 12.477 19.656 1.244 1 89.19 143 ALA B N 1
ATOM 2486 C CA . ALA B 1 143 ? 13.273 18.453 1.071 1 89.19 143 ALA B CA 1
ATOM 2487 C C . ALA B 1 143 ? 14.062 18.5 -0.233 1 89.19 143 ALA B C 1
ATOM 2489 O O . ALA B 1 143 ? 15.188 17.984 -0.302 1 89.19 143 ALA B O 1
ATOM 2490 N N . PHE B 1 144 ? 13.547 19.109 -1.272 1 88.06 144 PHE B N 1
ATOM 2491 C CA . PHE B 1 144 ? 14.172 19.016 -2.588 1 88.06 144 PHE B CA 1
ATOM 2492 C C . PHE B 1 144 ? 14.805 20.344 -2.975 1 88.06 144 PHE B C 1
ATOM 2494 O O . PHE B 1 144 ? 15.547 20.422 -3.957 1 88.06 144 PHE B O 1
ATOM 2501 N N . LYS B 1 145 ? 14.57 21.344 -2.293 1 84.12 145 LYS B N 1
ATOM 2502 C CA . LYS B 1 145 ? 15.148 22.672 -2.486 1 84.12 145 LYS B CA 1
ATOM 2503 C C . LYS B 1 145 ? 15.117 23.078 -3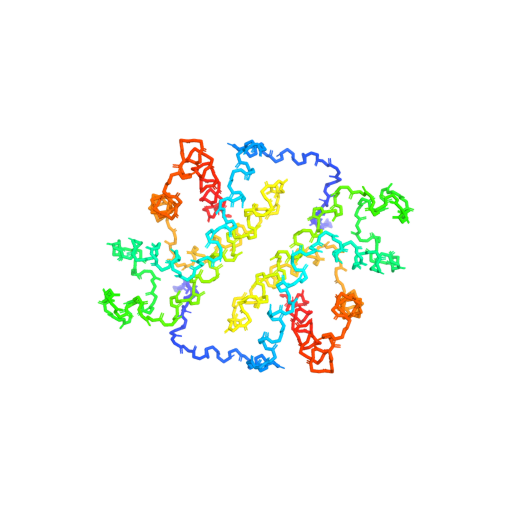.959 1 84.12 145 LYS B C 1
ATOM 2505 O O . LYS B 1 145 ? 14.039 23.203 -4.551 1 84.12 145 LYS B O 1
ATOM 2510 N N . GLU B 1 146 ? 16.281 22.938 -4.637 1 78.62 146 GLU B N 1
ATOM 2511 C CA . GLU B 1 146 ? 16.391 23.453 -6 1 78.62 146 GLU B CA 1
ATOM 2512 C C . GLU B 1 146 ? 15.695 22.516 -6.992 1 78.62 146 GLU B C 1
ATOM 2514 O O . GLU B 1 146 ? 15.336 22.938 -8.094 1 78.62 146 GLU B O 1
ATOM 2519 N N . GLY B 1 147 ? 15.352 21.406 -6.57 1 82.94 147 GLY B N 1
ATOM 2520 C CA . GLY B 1 147 ? 14.719 20.469 -7.477 1 82.94 147 GLY B CA 1
ATOM 2521 C C . GLY B 1 147 ? 13.203 20.562 -7.488 1 82.94 147 GLY B C 1
ATOM 2522 O O . GLY B 1 147 ? 12.547 20 -8.367 1 82.94 147 GLY B O 1
ATOM 2523 N N . PHE B 1 148 ? 12.742 21.312 -6.578 1 89.88 148 PHE B N 1
ATOM 2524 C CA . PHE B 1 148 ? 11.297 21.484 -6.496 1 89.88 148 PHE B CA 1
ATOM 2525 C C . PHE B 1 148 ? 10.867 22.781 -7.172 1 89.88 148 PHE B C 1
ATOM 2527 O O . PHE B 1 148 ? 10.688 23.812 -6.512 1 89.88 148 PHE B O 1
ATOM 2534 N N . GLN B 1 149 ? 10.625 22.781 -8.438 1 91.38 149 GLN B N 1
ATOM 2535 C CA . GLN B 1 149 ? 10.289 23.938 -9.266 1 91.38 149 GLN B CA 1
ATOM 2536 C C . GLN B 1 149 ? 8.781 24.047 -9.477 1 91.38 149 GLN B C 1
ATOM 2538 O O . GLN B 1 149 ? 8.008 23.297 -8.875 1 91.38 149 GLN B O 1
ATOM 2543 N N . GLU B 1 150 ? 8.391 24.938 -10.336 1 93.25 150 GLU B N 1
ATOM 2544 C CA . GLU B 1 150 ? 6.973 25.234 -10.555 1 93.25 150 GLU B CA 1
ATOM 2545 C C . GLU B 1 150 ? 6.234 24.016 -11.102 1 93.25 150 GLU B C 1
ATOM 2547 O O . GLU B 1 150 ? 5.082 23.766 -10.734 1 93.25 150 GLU B O 1
ATOM 2552 N N . ASP B 1 151 ? 6.859 23.297 -11.953 1 94.12 151 ASP B N 1
ATOM 2553 C CA . ASP B 1 151 ? 6.23 22.094 -12.523 1 94.12 151 ASP B CA 1
ATOM 2554 C C . ASP B 1 151 ? 6.004 21.031 -11.445 1 94.12 151 ASP B C 1
ATOM 2556 O O . ASP B 1 151 ? 5.004 20.312 -11.484 1 94.12 151 ASP B O 1
ATOM 2560 N N . SER B 1 152 ? 6.926 20.922 -10.523 1 95.44 152 SER B N 1
ATOM 2561 C CA . SER B 1 152 ? 6.766 20 -9.398 1 95.44 152 SER B CA 1
ATOM 2562 C C . SER B 1 152 ? 5.566 20.391 -8.539 1 95.44 152 SER B C 1
ATOM 2564 O O . SER B 1 152 ? 4.75 19.531 -8.188 1 95.44 152 SER B O 1
ATOM 2566 N N . LYS B 1 153 ? 5.484 21.656 -8.242 1 95.56 153 LYS B N 1
ATOM 2567 C CA . LYS B 1 153 ? 4.387 22.141 -7.414 1 95.56 153 LYS B CA 1
ATOM 2568 C C . LYS B 1 153 ? 3.037 21.859 -8.062 1 95.56 153 LYS B C 1
ATOM 2570 O O . LYS B 1 153 ? 2.094 21.438 -7.387 1 95.56 153 LYS B O 1
ATOM 2575 N N . THR B 1 154 ? 2.957 22.094 -9.289 1 96.44 154 THR B N 1
ATOM 2576 C CA . THR B 1 154 ? 1.722 21.859 -10.023 1 96.44 154 THR B CA 1
ATOM 2577 C C . THR B 1 154 ? 1.377 20.359 -10.031 1 96.44 154 THR B C 1
ATOM 2579 O O . THR B 1 154 ? 0.233 19.984 -9.766 1 96.44 154 THR B O 1
ATOM 2582 N N . ALA B 1 155 ? 2.346 19.547 -10.328 1 96.69 155 ALA B N 1
ATOM 2583 C CA . ALA B 1 155 ? 2.129 18.109 -10.391 1 96.69 155 ALA B CA 1
ATOM 2584 C C . ALA B 1 155 ? 1.682 17.562 -9.039 1 96.69 155 ALA B C 1
ATOM 2586 O O . ALA B 1 155 ? 0.688 16.844 -8.953 1 96.69 155 ALA B O 1
ATOM 2587 N N . TRP B 1 156 ? 2.342 17.969 -7.992 1 97 156 TRP B N 1
ATOM 2588 C CA . TRP B 1 156 ? 2.008 17.5 -6.656 1 97 156 TRP B CA 1
ATOM 2589 C C . TRP B 1 156 ? 0.648 18.031 -6.211 1 97 156 TRP B C 1
ATOM 2591 O O . TRP B 1 156 ? -0.114 17.328 -5.547 1 97 156 TRP B O 1
ATOM 2601 N N . SER B 1 157 ? 0.384 19.234 -6.523 1 97 157 SER B N 1
ATOM 2602 C CA . SER B 1 157 ? -0.917 19.797 -6.176 1 97 157 SER B CA 1
ATOM 2603 C C . SER B 1 157 ? -2.053 18.953 -6.758 1 97 157 SER B C 1
ATOM 2605 O O . SER B 1 157 ? -3.035 18.672 -6.07 1 97 157 SER B O 1
ATOM 2607 N N . LYS B 1 158 ? -1.938 18.562 -7.938 1 96.44 158 LYS B N 1
ATOM 2608 C CA . LYS B 1 158 ? -2.965 17.766 -8.594 1 96.44 158 LYS B CA 1
ATOM 2609 C C . LYS B 1 158 ? -3.088 16.391 -7.938 1 96.44 158 LYS B C 1
ATOM 2611 O O . LYS B 1 158 ? -4.195 15.883 -7.742 1 96.44 158 LYS B O 1
ATOM 2616 N N . ILE B 1 159 ? -1.959 15.82 -7.621 1 96.62 159 ILE B N 1
ATOM 2617 C CA . ILE B 1 159 ? -1.958 14.484 -7.027 1 96.62 159 ILE B CA 1
ATOM 2618 C C . ILE B 1 159 ? -2.58 14.539 -5.637 1 96.62 159 ILE B C 1
ATOM 2620 O O . ILE B 1 159 ? -3.408 13.688 -5.285 1 96.62 159 ILE B O 1
ATOM 2624 N N . VAL B 1 160 ? -2.217 15.508 -4.828 1 96.88 160 VAL B N 1
ATOM 2625 C CA . VAL B 1 160 ? -2.746 15.609 -3.471 1 96.88 160 VAL B CA 1
ATOM 2626 C C . VAL B 1 160 ? -4.238 15.938 -3.521 1 96.88 160 VAL B C 1
ATOM 2628 O O . VAL B 1 160 ? -5.012 15.469 -2.684 1 96.88 160 VAL B O 1
ATOM 2631 N N . ASP B 1 161 ? -4.699 16.672 -4.488 1 96.25 161 ASP B N 1
ATOM 2632 C CA . ASP B 1 161 ? -6.125 16.906 -4.691 1 96.25 161 ASP B CA 1
ATOM 2633 C C . ASP B 1 161 ? -6.863 15.594 -4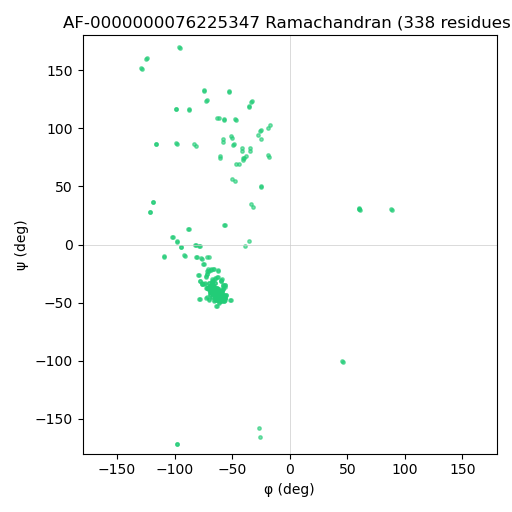.977 1 96.25 161 ASP B C 1
ATOM 2635 O O . ASP B 1 161 ? -7.973 15.383 -4.484 1 96.25 161 ASP B O 1
ATOM 2639 N N . ALA B 1 162 ? -6.254 14.828 -5.785 1 94.56 162 ALA B N 1
ATOM 2640 C CA . ALA B 1 162 ? -6.855 13.531 -6.07 1 94.56 162 ALA B CA 1
ATOM 2641 C C . ALA B 1 162 ? -6.949 12.68 -4.809 1 94.56 162 ALA B C 1
ATOM 2643 O O . ALA B 1 162 ? -7.965 12.023 -4.566 1 94.56 162 ALA B O 1
ATOM 2644 N N . ILE B 1 163 ? -5.906 12.672 -4.023 1 96.25 163 ILE B N 1
ATOM 2645 C CA . ILE B 1 163 ? -5.91 11.945 -2.758 1 96.25 163 ILE B CA 1
ATOM 2646 C C . ILE B 1 163 ? -7.066 12.438 -1.888 1 96.25 163 ILE B C 1
ATOM 2648 O O . ILE B 1 163 ? -7.855 11.625 -1.388 1 96.25 163 ILE B O 1
ATOM 2652 N N . ALA B 1 164 ? -7.191 13.711 -1.767 1 96 164 ALA B N 1
ATOM 2653 C CA . ALA B 1 164 ? -8.234 14.297 -0.926 1 96 164 ALA B CA 1
ATOM 2654 C C . ALA B 1 164 ? -9.625 13.914 -1.437 1 96 164 ALA B C 1
ATOM 2656 O O . ALA B 1 164 ? -10.508 13.57 -0.65 1 96 164 ALA B O 1
ATOM 2657 N N . LYS B 1 165 ? -9.797 13.984 -2.705 1 94.75 165 LYS B N 1
ATOM 2658 C CA . LYS B 1 165 ? -11.086 13.703 -3.332 1 94.75 165 LYS B CA 1
ATOM 2659 C C . LYS B 1 165 ? -11.539 12.281 -3.023 1 94.75 165 LYS B C 1
ATOM 2661 O O . LYS B 1 165 ? -12.68 12.062 -2.611 1 94.75 165 LYS B O 1
ATOM 2666 N N . TYR B 1 166 ? -10.68 11.359 -3.141 1 94.81 166 TYR B N 1
ATOM 2667 C CA . TYR B 1 166 ? -11.062 9.961 -2.961 1 94.81 166 TYR B CA 1
ATOM 2668 C C . TYR B 1 166 ? -11.203 9.625 -1.482 1 94.81 166 TYR B C 1
ATOM 2670 O O . TYR B 1 166 ? -12.039 8.797 -1.107 1 94.81 166 TYR B O 1
ATOM 2678 N N . MET B 1 167 ? -10.445 10.25 -0.619 1 96.06 167 MET B N 1
ATOM 2679 C CA . MET B 1 167 ? -10.539 9.961 0.809 1 96.06 167 MET B CA 1
ATOM 2680 C C . MET B 1 167 ? -11.836 10.516 1.393 1 96.06 167 MET B C 1
ATOM 2682 O O . MET B 1 167 ? -12.289 10.062 2.445 1 96.06 167 MET B O 1
ATOM 2686 N N . LEU B 1 168 ? -12.336 11.5 0.756 1 94.62 168 LEU B N 1
ATOM 2687 C CA . LEU B 1 168 ? -13.539 12.133 1.285 1 94.62 168 LEU B CA 1
ATOM 2688 C C . LEU B 1 168 ? -14.789 11.547 0.637 1 94.62 168 LEU B C 1
ATOM 2690 O O . LEU B 1 168 ? -15.914 11.938 0.972 1 94.62 168 LEU B O 1
ATOM 2694 N N . LYS B 1 169 ? -14.609 10.664 -0.263 1 82.69 169 LYS B N 1
ATOM 2695 C CA . LYS B 1 169 ? -15.75 10.141 -1.005 1 82.69 169 LYS B CA 1
ATOM 2696 C C . LYS B 1 169 ? -16.781 9.539 -0.061 1 82.69 169 LYS B C 1
ATOM 2698 O O . LYS B 1 169 ? -16.438 8.789 0.853 1 82.69 169 LYS B O 1
ATOM 2703 N N . GLU B 1 170 ? -17.922 10.188 0.155 1 59.97 170 GLU B N 1
ATOM 2704 C CA . GLU B 1 170 ? -19.078 9.758 0.938 1 59.97 170 GLU B CA 1
ATOM 2705 C C . GLU B 1 170 ? -19.688 8.484 0.359 1 59.97 170 GLU B C 1
ATOM 2707 O O . GLU B 1 170 ? -19.812 8.344 -0.86 1 59.97 170 GLU B O 1
ATOM 2712 N N . LYS B 1 171 ? -19.609 7.281 0.951 1 48.03 171 LYS B N 1
ATOM 2713 C CA . LYS B 1 171 ? -20.516 6.211 0.525 1 48.03 171 LYS B CA 1
ATOM 2714 C C . LYS B 1 171 ? -21.953 6.547 0.871 1 48.03 171 LYS B C 1
ATOM 2716 O O . LYS B 1 171 ? -22.219 7.254 1.846 1 48.03 171 LYS B O 1
#

InterPro domains:
  IPR000971 Globin [PF00042] (51-167)
  IPR000971 Globin [PS01033] (24-171)
  IPR009050 Globin-like superfamily [SSF46458] (26-169)
  IPR012292 Globin/Protoglobin [G3DSA:1.10.490.10] (10-171)
  IPR044399 Myoglobin-like, M family globin domain [cd01040] (33-167)
  IPR050532 Globin-like Oxygen Transporters [PTHR46458] (16-169)

Nearest PDB structures (foldseek):
  8grz-assembly1_A  TM=9.144E-01  e=2.141E-06  Homo sapiens
  4o2g-assembly1_A  TM=9.188E-01  e=6.855E-06  Mus musculus
  4mpm-assembly1_A  TM=8.828E-01  e=9.169E-06  Homo sapiens
  7vqg-assembly1_A  TM=8.929E-01  e=1.897E-05  Homo sapiens
  1b0b-assembly1_A  TM=8.876E-01  e=4.432E-04  Phacoides pectinatus

pLDDT: mean 85.73, std 22.57, range [23.61, 98.44]

Organism: NCBI:txid252671

Sequence (342 aa):
MGSSGSCLKFKMKPNGKVDAAPADYTEAEINIVQKQWSVAMRNLDSVGYKLFAKLFQYKDIMAKFDFAVANNLDFQKSMNDARLSFHIRRVFHTINTVVSCLNDGDFVASQLEHVGAIHAEYGLQATHLARFKDVMLETLEEAFKEGFQEDSKTAWSKIVDAIAKYMLKEKMGSSGSCLKFKMKPNGKVDAAPADYTEAEINIVQKQWSVAMRNLDSVGYKLFAKLFQYKDIMAKFDFAVANNLDFQKSMNDARLSFHIRRVFHTINTVVSCLNDGDFVASQLEHVGAIHAEYGLQATHLARFKDVMLETLEEAFKEGFQEDSKTAWSKIVDAIAKYMLKEK

Secondary structure (DSSP, 8-state):
--------------S--------SS-HHHHHHHHHHHHHHHHTHHHHHHHHHHHHTTSHHHHTTSHHHHHTTT-HHHHHT-HHHHHHHHHHHHHHHHHHHTTT-HHHHHHHHHHHHHHHHTTT--HHHHHHHHHHHHHHHHHHHGGG--HHHHHHHHHHHHHHHHHHT---/--------------S--------SS-HHHHHHHHHHHHHHHHTHHHHHHHHHHHHTTSHHHHTTSHHHHHTTT-HHHHHT-HHHHHHHHHHHHHHHHHHHTTT-HHHHHHHHHHHHHHHHTTT--HHHHHHHHHHHHHHHHHHHGGG--HHHHHHHHHHHHHHHHHHT---

Foldseek 3Di:
DDPPPPPPPPPPPPPPPPVLVPQPADPVLLVLLLVLLVLCVVVLQPLLLQLVLQLLVDVVSLCLDPVCVVVVVDSVSSSPDVVSVVVSVVVSVLVNVLSVPVVPSVVNLVSLLVVLVVCVVSPDDLVSLVSSLVSNLVSSCVSQVVSCDPSNSVSSSSSSVVSSVSSNDDD/DDPPPPPPPPPPPPPPPPVLVPQPADPVLLVLLLVLLVLCVVVLQPLLLQLVLQLLVDVVSLCLDPVCVVVVVDSVSSSPDVVSVVVSVVVSVLVNVLSVPVVPSVVNLVSLLVVLVVCVVSPDDLVSLVSSLVSNLVSSCVSQVVSCDPSNSVSSSSSSVVSSCSSNDDD